Protein AF-A0A1D1Y6M8-F1 (afdb_monomer_lite)

Secondary structure (DSSP, 8-state):
-----------------------------------EEEEEEEEESSSTT-EEEEEEEEE-SS-EEEEEE-SS-EEEEEE-HHHHHHHHHHTTS-HHHHHHHHHHHHHSPPTT--EEEEEEETTEEEEEEEEEETTEEEEEEEEEPBPSSHHHHHHHHHHHHHHHHHHHHHHHHHHHHHHHHHHHHHHHHHHHHHHHHTTTTS--------------------

Organism: NCBI:txid1678845

Radius of gyration: 39.14 Å; chains: 1; bounding box: 110×100×91 Å

Sequence (222 aa):
SAPGGGDREREGGRGTAAAAAATSGRWEAMDPPVARYTCLKLPVGAGEGAAVIFVKGTWFASHFELSITDGLDAWTCNATEDEVRQRAEQWDQPVSEYIAMAERYLGFQQPGSIYKFEDAGNGQKRLSWTFEKLGTRLEWRWKCPPSPNNKQTTVGILDFLMDANTCLSFVAVLNSKKAKLRELRDRLSKSQSAGKALQDEDESGENTETFEETSGDEERKQ

InterPro domains:
  IPR009089 XRCC4, N-terminal domain superfamily [SSF50809] (60-133)
  IPR010585 DNA repair protein XRCC4 [PTHR28559] (35-169)
  IPR014751 DNA repair protein XRCC4-like, C-terminal [G3DSA:1.20.5.370] (161-203)
  IPR038051 XRCC4-like, N-terminal domain superfamily [G3DSA:2.170.210.10] (47-140)
  IPR053961 XRCC4, N-terminal domain [PF06632] (53-146)

Foldseek 3Di:
DDDDDYDDDDDDDDDDDDDDDDPPPPPPPPVPQPWDKAWDFDFADDDDDGQTKIWIKTAGQQWIKIWMDSLPFIWIDTCDNVNLCVVCVVVVHDSNVSRVVVCVCRRDPDPPKHWHWDDPPPQKTKTKIWDDDPNDIDMDIDITHTDPDGVVSSVVSVVVVVVVVVVVVVVVVVVVVVVVVVVVVVVVVVVVVVVVVVVVPPPPDDDDDDDDDDDDDDDDDD

pLDDT: mean 78.91, std 23.64, range [32.22, 98.06]

Structure (mmCIF, N/CA/C/O backbone):
data_AF-A0A1D1Y6M8-F1
#
_entry.id   AF-A0A1D1Y6M8-F1
#
loop_
_atom_site.group_PDB
_atom_site.id
_atom_site.type_symbol
_atom_site.label_atom_id
_atom_site.label_alt_id
_atom_site.label_comp_id
_atom_site.label_asym_id
_atom_site.label_entity_id
_atom_site.label_seq_id
_atom_site.pdbx_PDB_ins_code
_atom_site.Cartn_x
_atom_site.Cartn_y
_atom_site.Cartn_z
_atom_site.occupancy
_atom_site.B_iso_or_equiv
_atom_site.auth_seq_id
_atom_site.auth_comp_id
_atom_site.auth_asym_id
_atom_site.auth_atom_id
_atom_site.pdbx_PDB_model_num
ATOM 1 N N . SER A 1 1 ? -41.355 79.991 -3.171 1.00 44.78 1 SER A N 1
ATOM 2 C CA . SER A 1 1 ? -42.707 79.412 -3.207 1.00 44.78 1 SER A CA 1
ATOM 3 C C . SER A 1 1 ? -42.716 78.060 -2.510 1.00 44.78 1 SER A C 1
ATOM 5 O O . SER A 1 1 ? -42.295 77.078 -3.098 1.00 44.78 1 SER A O 1
ATOM 7 N N . ALA A 1 2 ? -43.114 78.025 -1.239 1.00 43.47 2 ALA A N 1
ATOM 8 C CA . ALA A 1 2 ? -44.042 76.996 -0.739 1.00 43.47 2 ALA A CA 1
ATOM 9 C C . ALA A 1 2 ? -45.476 77.513 -1.057 1.00 43.47 2 ALA A C 1
ATOM 11 O O . ALA A 1 2 ? -45.545 78.700 -1.410 1.00 43.47 2 ALA A O 1
ATOM 12 N N . PRO A 1 3 ? -46.598 76.756 -0.987 1.00 47.31 3 PRO A N 1
ATOM 13 C CA . PRO A 1 3 ? -46.986 75.703 -0.017 1.00 47.31 3 PRO A CA 1
ATOM 14 C C . PRO A 1 3 ? -47.653 74.479 -0.721 1.00 47.31 3 PRO A C 1
ATOM 16 O O . PRO A 1 3 ? -47.570 74.388 -1.937 1.00 47.31 3 PRO A O 1
ATOM 19 N N . GLY A 1 4 ? -48.287 73.467 -0.115 1.00 36.53 4 GLY A N 1
ATOM 20 C CA . GLY A 1 4 ? -48.792 73.172 1.238 1.00 36.53 4 GLY A CA 1
ATOM 21 C C . GLY A 1 4 ? -48.982 71.641 1.381 1.00 36.53 4 GLY A C 1
ATOM 22 O O . GLY A 1 4 ? -48.904 70.927 0.387 1.00 36.53 4 GLY A O 1
ATOM 23 N N . GLY A 1 5 ? -49.003 71.048 2.581 1.00 35.44 5 GLY A N 1
ATOM 24 C CA . GLY A 1 5 ? -50.124 71.038 3.544 1.00 35.44 5 GLY A CA 1
ATOM 25 C C . GLY A 1 5 ? -51.114 69.923 3.161 1.00 35.44 5 GLY A C 1
ATOM 26 O O . GLY A 1 5 ? -51.853 70.112 2.208 1.00 35.44 5 GLY A O 1
ATOM 27 N N . GLY A 1 6 ? -51.004 68.699 3.697 1.00 34.84 6 GLY A N 1
ATOM 28 C CA . GLY A 1 6 ? -51.666 68.201 4.929 1.00 34.84 6 GLY A CA 1
ATOM 29 C C . GLY A 1 6 ? -52.859 67.308 4.508 1.00 34.84 6 GLY A C 1
ATOM 30 O O . GLY A 1 6 ? -53.389 67.530 3.432 1.00 34.84 6 GLY A O 1
ATOM 31 N N . ASP A 1 7 ? -53.368 66.284 5.191 1.00 35.56 7 ASP A N 1
ATOM 32 C CA . ASP A 1 7 ? -53.162 65.623 6.485 1.00 35.56 7 ASP A CA 1
ATOM 33 C C . ASP A 1 7 ? -54.048 64.333 6.456 1.00 35.56 7 ASP A C 1
ATOM 35 O O . ASP A 1 7 ? -55.079 64.386 5.793 1.00 35.56 7 ASP A O 1
ATOM 39 N N . ARG A 1 8 ? -53.682 63.255 7.193 1.00 34.97 8 ARG A N 1
ATOM 40 C CA . ARG A 1 8 ? -54.536 62.147 7.758 1.00 34.97 8 ARG A CA 1
ATOM 41 C C . ARG A 1 8 ? -55.474 61.319 6.822 1.00 34.97 8 ARG A C 1
ATOM 43 O O . ARG A 1 8 ? -55.953 61.818 5.827 1.00 34.97 8 ARG A O 1
ATOM 50 N N . GLU A 1 9 ? -55.800 60.022 6.963 1.00 36.59 9 GLU A N 1
ATOM 51 C CA . GLU A 1 9 ? -56.032 59.012 8.029 1.00 36.59 9 GLU A CA 1
ATOM 52 C C . GLU A 1 9 ? -55.945 57.598 7.364 1.00 36.59 9 GLU A C 1
ATOM 54 O O . GLU A 1 9 ? -56.264 57.461 6.191 1.00 36.59 9 GLU A O 1
ATOM 59 N N . ARG A 1 10 ? -55.316 56.557 7.936 1.00 35.28 10 ARG A N 1
ATOM 60 C CA . ARG A 1 10 ? -55.794 55.549 8.920 1.00 35.28 10 ARG A CA 1
ATOM 61 C C . ARG A 1 10 ? -56.797 54.488 8.400 1.00 35.28 10 ARG A C 1
ATOM 63 O O . ARG A 1 10 ? -57.993 54.688 8.479 1.00 35.28 10 ARG A O 1
ATOM 70 N N . GLU A 1 11 ? -56.287 53.296 8.079 1.00 36.44 11 GLU A N 1
ATOM 71 C CA . GLU A 1 11 ? -56.898 51.956 8.277 1.00 36.44 11 GLU A CA 1
ATOM 72 C C . GLU A 1 11 ? -55.767 50.933 8.023 1.00 36.44 11 GLU A C 1
ATOM 74 O O . GLU A 1 11 ? -54.931 51.164 7.159 1.00 36.44 11 GLU A O 1
ATOM 79 N N . GLY A 1 12 ? -55.536 49.834 8.738 1.00 32.22 12 GLY A N 1
ATOM 80 C CA . GLY A 1 12 ? -56.382 48.997 9.577 1.00 32.22 12 GLY A CA 1
ATOM 81 C C . GLY A 1 12 ? -56.054 47.545 9.196 1.00 32.22 12 GLY A C 1
ATOM 82 O O . GLY A 1 12 ? -56.276 47.161 8.057 1.00 32.22 12 GLY A O 1
ATOM 83 N N . GLY A 1 13 ? -55.477 46.746 10.104 1.00 35.03 13 GLY A N 1
ATOM 84 C CA . GLY A 1 13 ? -55.282 45.307 9.857 1.00 35.03 13 GLY A CA 1
ATOM 85 C C . GLY A 1 13 ? -54.084 44.664 10.554 1.00 35.03 13 GLY A C 1
ATOM 86 O O . GLY A 1 13 ? -53.068 44.381 9.928 1.00 35.03 13 GLY A O 1
ATOM 87 N N . ARG A 1 14 ? -54.218 44.380 11.856 1.00 35.09 14 ARG A N 1
ATOM 88 C CA . ARG A 1 14 ? -53.424 43.345 12.538 1.00 35.09 14 ARG A CA 1
ATOM 89 C C . ARG A 1 14 ? -53.940 41.973 12.094 1.00 35.09 14 ARG A C 1
ATOM 91 O O . ARG A 1 14 ? -55.119 41.691 12.274 1.00 35.09 14 ARG A O 1
ATOM 98 N N . GLY A 1 15 ? -53.048 41.119 11.606 1.00 35.03 15 GLY A N 1
ATOM 99 C CA . GLY A 1 15 ? -53.295 39.702 11.353 1.00 35.03 15 GLY A CA 1
ATOM 100 C C . GLY A 1 15 ? -51.992 38.927 11.520 1.00 35.03 15 GLY A C 1
ATOM 101 O O . GLY A 1 15 ? -51.016 39.169 10.823 1.00 35.03 15 GLY A O 1
ATOM 102 N N . THR A 1 16 ? -51.967 38.063 12.521 1.00 36.69 16 THR A N 1
ATOM 103 C CA . THR A 1 16 ? -50.859 37.231 13.000 1.00 36.69 16 THR A CA 1
ATOM 104 C C . THR A 1 16 ? -50.563 36.039 12.085 1.00 36.69 16 THR A C 1
ATOM 106 O O . THR A 1 16 ? -51.504 35.348 11.715 1.00 36.69 16 THR A O 1
ATOM 109 N N . ALA A 1 17 ? -49.286 35.725 11.840 1.00 34.53 17 ALA A N 1
ATOM 110 C CA . ALA A 1 17 ? -48.740 34.359 11.691 1.00 34.53 17 ALA A CA 1
ATOM 111 C C . ALA A 1 17 ? -47.213 34.482 11.514 1.00 34.53 17 ALA A C 1
ATOM 113 O O . ALA A 1 17 ? -46.736 35.049 10.540 1.00 34.53 17 ALA A O 1
ATOM 114 N N . ALA A 1 18 ? -46.431 34.258 12.568 1.00 34.56 18 ALA A N 1
ATOM 115 C CA . ALA A 1 18 ? -45.833 32.963 12.897 1.00 34.56 18 ALA A CA 1
ATOM 116 C C . ALA A 1 18 ? -44.740 32.543 11.897 1.00 34.56 18 ALA A C 1
ATOM 118 O O . ALA A 1 18 ? -44.993 32.208 10.745 1.00 34.56 18 ALA A O 1
ATOM 119 N N . ALA A 1 19 ? -43.509 32.587 12.404 1.00 36.53 19 ALA A N 1
ATOM 120 C CA . ALA A 1 19 ? -42.292 32.132 11.765 1.00 36.53 19 ALA A CA 1
ATOM 121 C C . ALA A 1 19 ? -42.407 30.684 11.267 1.00 36.53 19 ALA A C 1
ATOM 123 O O . ALA A 1 19 ? -42.806 29.793 12.012 1.00 36.53 19 ALA A O 1
ATOM 124 N N . ALA A 1 20 ? -41.944 30.446 10.044 1.00 34.22 20 ALA A N 1
ATOM 125 C CA . ALA A 1 20 ? -41.508 29.131 9.606 1.00 34.22 20 ALA A CA 1
ATOM 126 C C . ALA A 1 20 ? -40.249 29.314 8.757 1.00 34.22 20 ALA A C 1
ATOM 128 O O . ALA A 1 20 ? -40.295 29.573 7.557 1.00 34.22 20 ALA A O 1
ATOM 129 N N . ALA A 1 21 ? -39.108 29.231 9.440 1.00 36.09 21 ALA A N 1
ATOM 130 C CA . ALA A 1 21 ? -37.816 29.016 8.824 1.00 36.09 21 ALA A CA 1
ATOM 131 C C . ALA A 1 21 ? -37.859 27.683 8.065 1.00 36.09 21 ALA A C 1
ATOM 133 O O . ALA A 1 21 ? -37.956 26.623 8.678 1.00 36.09 21 ALA A O 1
ATOM 134 N N . ALA A 1 22 ? -37.790 27.738 6.738 1.00 37.31 22 ALA A N 1
ATOM 135 C CA . ALA A 1 22 ? -37.500 26.575 5.916 1.00 37.31 22 ALA A CA 1
ATOM 136 C C . ALA A 1 22 ? -36.010 26.604 5.569 1.00 37.31 22 ALA A C 1
ATOM 138 O O . ALA A 1 22 ? -35.569 27.182 4.576 1.00 37.31 22 ALA A O 1
ATOM 139 N N . THR A 1 23 ? -35.230 25.992 6.453 1.00 41.97 23 THR A N 1
ATOM 140 C CA . THR A 1 23 ? -33.867 25.523 6.227 1.00 41.97 23 THR A CA 1
ATOM 141 C C . THR A 1 23 ? -33.859 24.530 5.063 1.00 41.97 23 THR A C 1
ATOM 143 O O . THR A 1 23 ? -33.966 23.323 5.251 1.00 41.97 23 THR A O 1
ATOM 146 N N . SER A 1 24 ? -33.705 25.025 3.835 1.00 41.31 24 SER A N 1
ATOM 147 C CA . SER A 1 24 ? -33.283 24.182 2.715 1.00 41.31 24 SER A CA 1
ATOM 148 C C . SER A 1 24 ? -31.771 24.004 2.800 1.00 41.31 24 SER A C 1
ATOM 150 O O . SER A 1 24 ? -31.002 24.687 2.122 1.00 41.31 24 SER A O 1
ATOM 152 N N . GLY A 1 25 ? -31.351 23.090 3.673 1.00 38.94 25 GLY A N 1
ATOM 153 C CA . GLY A 1 25 ? -30.001 22.555 3.684 1.00 38.94 25 GLY A CA 1
ATOM 154 C C . GLY A 1 25 ? -29.723 21.828 2.374 1.00 38.94 25 GLY A C 1
ATOM 155 O O . GLY A 1 25 ? -30.000 20.643 2.234 1.00 38.94 25 GLY A O 1
ATOM 156 N N . ARG A 1 26 ? -29.147 22.543 1.407 1.00 39.72 26 ARG A N 1
ATOM 157 C CA . ARG A 1 26 ? -28.350 21.925 0.351 1.00 39.72 26 ARG A CA 1
ATOM 158 C C . ARG A 1 26 ? -26.981 21.636 0.957 1.00 39.72 26 ARG A C 1
ATOM 160 O O . ARG A 1 26 ? -26.019 22.353 0.717 1.00 39.72 26 ARG A O 1
ATOM 167 N N . TRP A 1 27 ? -26.901 20.590 1.772 1.00 39.44 27 TRP A N 1
ATOM 168 C CA . TRP A 1 27 ? -25.670 19.816 1.810 1.00 39.44 27 TRP A CA 1
ATOM 169 C C . TRP A 1 27 ? -25.641 19.040 0.494 1.00 39.44 27 TRP A C 1
ATOM 171 O O . TRP A 1 27 ? -26.010 17.874 0.406 1.00 39.44 27 TRP A O 1
ATOM 181 N N . GLU A 1 28 ? -25.207 19.699 -0.578 1.00 39.84 28 GLU A N 1
ATOM 182 C CA . GLU A 1 28 ? -24.398 18.947 -1.525 1.00 39.84 28 GLU A CA 1
ATOM 183 C C . GLU A 1 28 ? -23.164 18.560 -0.723 1.00 39.84 28 GLU A C 1
ATOM 185 O O . GLU A 1 28 ? -22.215 19.328 -0.578 1.00 39.84 28 GLU A O 1
ATOM 190 N N . ALA A 1 29 ? -23.250 17.392 -0.090 1.00 44.09 29 ALA A N 1
ATOM 191 C CA . ALA A 1 29 ? -22.085 16.643 0.289 1.00 44.09 29 ALA A CA 1
ATOM 192 C C . ALA A 1 29 ? -21.311 16.436 -1.016 1.00 44.09 29 ALA A C 1
ATOM 194 O O . ALA A 1 29 ? -21.510 15.467 -1.742 1.00 44.09 29 ALA A O 1
ATOM 195 N N . MET A 1 30 ? -20.410 17.365 -1.325 1.00 42.03 30 MET A N 1
ATOM 196 C CA . MET A 1 30 ? -19.102 16.929 -1.763 1.00 42.03 30 MET A CA 1
ATOM 197 C C . MET A 1 30 ? -18.542 16.159 -0.577 1.00 42.03 30 MET A C 1
ATOM 199 O O . MET A 1 30 ? -17.810 16.712 0.239 1.00 42.03 30 MET A O 1
ATOM 203 N N . ASP A 1 31 ? -18.966 14.900 -0.441 1.00 49.88 31 ASP A N 1
ATOM 204 C CA . ASP A 1 31 ? -18.137 13.927 0.233 1.00 49.88 31 ASP A CA 1
ATOM 205 C C . ASP A 1 31 ? -16.800 14.027 -0.507 1.00 49.88 31 ASP A C 1
ATOM 207 O O . ASP A 1 31 ? -16.753 13.731 -1.710 1.00 49.88 31 ASP A O 1
ATOM 211 N N . PRO A 1 32 ? -15.725 14.535 0.130 1.00 51.22 32 PRO A N 1
ATOM 212 C CA . PRO A 1 32 ? -14.413 14.386 -0.469 1.00 51.22 32 PRO A CA 1
ATOM 213 C C . PRO A 1 32 ? -14.257 12.889 -0.756 1.00 51.22 32 PRO A C 1
ATOM 215 O O . PRO A 1 32 ? -14.753 12.090 0.048 1.00 51.22 32 PRO A O 1
ATOM 218 N N . PRO A 1 33 ? -13.648 12.484 -1.887 1.00 56.38 33 PRO A N 1
ATOM 219 C CA . PRO A 1 33 ? -13.490 11.070 -2.202 1.00 56.38 33 PRO A CA 1
ATOM 220 C C . PRO A 1 33 ? -12.960 10.379 -0.952 1.00 56.38 33 PRO A C 1
ATOM 222 O O . PRO A 1 33 ? -11.884 10.742 -0.476 1.00 56.38 33 PRO A O 1
ATOM 225 N N . VAL A 1 34 ? -13.782 9.504 -0.356 1.00 78.75 34 VAL A N 1
ATOM 226 C CA . VAL A 1 34 ? -13.528 8.977 0.987 1.00 78.75 34 VAL A CA 1
ATOM 227 C C . VAL A 1 34 ? -12.299 8.098 0.872 1.00 78.75 34 VAL A C 1
ATOM 229 O O . VAL A 1 34 ? -12.379 6.932 0.481 1.00 78.75 34 VAL A O 1
ATOM 232 N N . ALA A 1 35 ? -11.146 8.702 1.130 1.00 89.94 35 ALA A N 1
ATOM 233 C CA . ALA A 1 35 ? -9.885 8.010 1.126 1.00 89.94 35 ALA A CA 1
ATOM 234 C C . ALA A 1 35 ? -9.966 6.933 2.204 1.00 89.94 35 ALA A C 1
ATOM 236 O O . ALA A 1 35 ? -10.355 7.194 3.347 1.00 89.94 35 ALA A O 1
ATOM 237 N N . ARG A 1 36 ? -9.648 5.701 1.820 1.00 94.19 36 ARG A N 1
ATOM 238 C CA . ARG A 1 36 ? -9.533 4.592 2.765 1.00 94.19 36 ARG A CA 1
ATOM 239 C C . ARG A 1 36 ? -8.087 4.511 3.213 1.00 94.19 36 ARG A C 1
ATOM 241 O O . ARG A 1 36 ? -7.179 4.835 2.452 1.00 94.19 36 ARG A O 1
ATOM 248 N N . TYR A 1 37 ? -7.867 4.068 4.441 1.00 95.31 37 TYR A N 1
ATOM 249 C CA . TYR A 1 37 ? -6.533 4.028 5.023 1.00 95.31 37 TYR A CA 1
ATOM 250 C C . TYR A 1 37 ? -6.215 2.634 5.532 1.00 95.31 37 TYR A C 1
ATOM 252 O O . TYR A 1 37 ? -7.045 1.986 6.169 1.00 95.31 37 TYR A O 1
ATOM 260 N N . THR A 1 38 ? -4.984 2.201 5.298 1.00 96.12 38 THR A N 1
ATOM 261 C CA . THR A 1 38 ? -4.418 1.004 5.914 1.00 96.12 38 THR A CA 1
ATOM 262 C C . THR A 1 38 ? -3.066 1.336 6.524 1.00 96.12 38 THR A C 1
ATOM 264 O O . THR A 1 38 ? -2.382 2.253 6.073 1.00 96.12 38 THR A O 1
ATOM 267 N N . CYS A 1 39 ? -2.656 0.590 7.547 1.00 96.69 39 CYS A N 1
ATOM 268 C CA . CYS A 1 39 ? -1.269 0.598 7.990 1.00 96.69 39 CYS A CA 1
ATOM 269 C C . CYS A 1 39 ? -0.868 -0.797 8.458 1.00 96.69 39 CYS A C 1
ATOM 271 O O . CYS A 1 39 ? -1.406 -1.311 9.437 1.00 96.69 39 CYS A O 1
ATOM 273 N N . LEU A 1 40 ? 0.083 -1.400 7.750 1.00 95.94 40 LEU A N 1
ATOM 274 C CA . LEU A 1 40 ? 0.542 -2.760 7.989 1.00 95.94 40 LEU A CA 1
ATOM 275 C C . LEU A 1 40 ? 1.977 -2.748 8.512 1.00 95.94 40 LEU A C 1
ATOM 277 O O . LEU A 1 40 ? 2.879 -2.209 7.872 1.00 95.94 40 LEU A O 1
ATOM 281 N N . LYS A 1 41 ? 2.194 -3.401 9.656 1.00 95.56 41 LYS A N 1
ATOM 282 C CA . LYS A 1 41 ? 3.525 -3.844 10.077 1.00 95.56 41 LYS A CA 1
ATOM 283 C C . LYS A 1 41 ? 3.883 -5.069 9.240 1.00 95.56 41 LYS A C 1
ATOM 285 O O . LYS A 1 41 ? 3.330 -6.144 9.459 1.00 95.56 41 LYS A O 1
ATOM 290 N N . LEU A 1 42 ? 4.768 -4.892 8.272 1.00 95.06 42 LEU A N 1
ATOM 291 C CA . LEU A 1 42 ? 5.086 -5.879 7.256 1.00 95.06 42 LEU A CA 1
ATOM 292 C C . LEU A 1 42 ? 6.491 -6.459 7.477 1.00 95.06 42 LEU A C 1
ATOM 294 O O . LEU A 1 42 ? 7.482 -5.752 7.285 1.00 95.06 42 LEU A O 1
ATOM 298 N N . PRO A 1 43 ? 6.603 -7.745 7.843 1.00 93.06 43 PRO A N 1
ATOM 299 C CA . PRO A 1 43 ? 7.859 -8.474 7.751 1.00 93.06 43 PRO A CA 1
ATOM 300 C C . PRO A 1 43 ? 8.241 -8.660 6.279 1.00 93.06 43 PRO A C 1
ATOM 302 O O . PRO A 1 43 ? 7.430 -9.126 5.475 1.00 93.06 43 PRO A O 1
ATOM 305 N N . VAL A 1 44 ? 9.471 -8.303 5.928 1.00 90.62 44 VAL A N 1
ATOM 306 C CA . VAL A 1 44 ? 10.028 -8.428 4.580 1.00 90.62 44 VAL A CA 1
ATOM 307 C C . VAL A 1 44 ? 11.281 -9.301 4.621 1.00 90.62 44 VAL A C 1
ATOM 309 O O . VAL A 1 44 ? 12.175 -9.108 5.444 1.00 90.62 44 VAL A O 1
ATOM 312 N N . GLY A 1 45 ? 11.336 -10.292 3.728 1.00 79.75 45 GLY A N 1
ATOM 313 C CA . GLY A 1 45 ? 12.338 -11.364 3.771 1.00 79.75 45 GLY A CA 1
ATOM 314 C C . GLY A 1 45 ? 11.867 -12.607 4.538 1.00 79.75 45 GLY A C 1
ATOM 315 O O . GLY A 1 45 ? 10.740 -12.665 5.026 1.00 79.75 45 GLY A O 1
ATOM 316 N N . ALA A 1 46 ? 12.719 -13.631 4.601 1.00 65.94 46 ALA A N 1
ATOM 317 C CA . ALA A 1 46 ? 12.421 -14.906 5.254 1.00 65.94 46 ALA A CA 1
ATOM 318 C C . ALA A 1 46 ? 13.499 -15.253 6.294 1.00 65.94 46 ALA A C 1
ATOM 320 O O . ALA A 1 46 ? 14.685 -15.117 6.003 1.00 65.94 46 ALA A O 1
ATOM 321 N N . GLY A 1 47 ? 13.079 -15.736 7.471 1.00 63.47 47 GLY A N 1
ATOM 322 C CA . GLY A 1 47 ? 13.959 -16.280 8.517 1.00 63.47 47 GLY A CA 1
ATOM 323 C C . GLY A 1 47 ? 14.079 -15.436 9.795 1.00 63.47 47 GLY A C 1
ATOM 324 O O . GLY A 1 47 ? 13.465 -14.375 9.928 1.00 63.47 47 GLY A O 1
ATOM 325 N N . GLU A 1 48 ? 14.879 -15.934 10.745 1.00 53.53 48 GLU A N 1
ATOM 326 C CA . GLU A 1 48 ? 15.315 -15.199 11.941 1.00 53.53 48 GLU A CA 1
ATOM 327 C C . GLU A 1 48 ? 16.199 -14.022 11.504 1.00 53.53 48 GLU A C 1
ATOM 329 O O . GLU A 1 48 ? 17.361 -14.196 11.153 1.00 53.53 48 GLU A O 1
ATOM 334 N N . GLY A 1 49 ? 15.616 -12.823 11.441 1.00 64.38 49 GLY A N 1
ATOM 335 C CA . GLY A 1 49 ? 16.270 -11.619 10.912 1.00 64.38 49 GLY A CA 1
ATOM 336 C C . GLY A 1 49 ? 15.491 -10.905 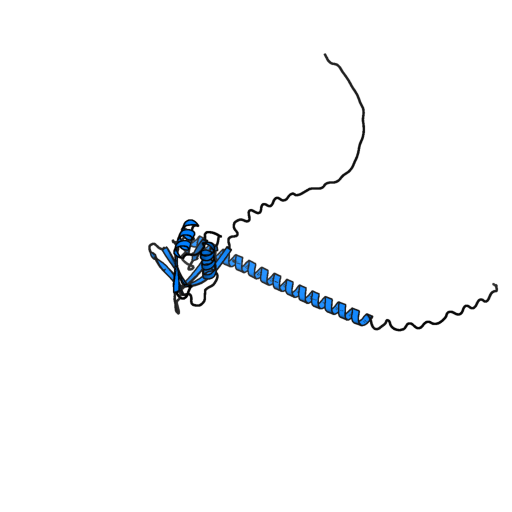9.806 1.00 64.38 49 GLY A C 1
ATOM 337 O O . GLY A 1 49 ? 16.003 -9.939 9.244 1.00 64.38 49 GLY A O 1
ATOM 338 N N . ALA A 1 50 ? 14.265 -11.348 9.490 1.00 76.94 50 ALA A N 1
ATOM 339 C CA . ALA A 1 50 ? 13.376 -10.616 8.593 1.00 76.94 50 ALA A CA 1
ATOM 340 C C . ALA A 1 50 ? 13.217 -9.163 9.070 1.00 76.94 50 ALA A C 1
ATOM 342 O O . ALA A 1 50 ? 12.758 -8.904 10.187 1.00 76.94 50 ALA A O 1
ATOM 343 N N . ALA A 1 51 ? 13.611 -8.220 8.214 1.00 88.38 51 ALA A N 1
ATOM 344 C CA . ALA A 1 51 ? 13.418 -6.808 8.483 1.00 88.38 51 ALA A CA 1
ATOM 345 C C . ALA A 1 51 ? 11.916 -6.517 8.555 1.00 88.38 51 ALA A C 1
ATOM 347 O O . ALA A 1 51 ? 11.102 -7.178 7.909 1.00 88.38 51 ALA A O 1
ATOM 348 N N . VAL A 1 52 ? 11.536 -5.527 9.351 1.00 94.06 52 VAL A N 1
ATOM 349 C CA . VAL A 1 52 ? 10.141 -5.116 9.473 1.00 94.06 52 VAL A CA 1
ATOM 350 C C . VAL A 1 52 ? 10.027 -3.675 9.027 1.00 94.06 52 VAL A C 1
ATOM 352 O O . VAL A 1 52 ? 10.766 -2.818 9.500 1.00 94.06 52 VAL A O 1
ATOM 355 N N . ILE A 1 53 ? 9.068 -3.422 8.147 1.00 96.19 53 ILE A N 1
ATOM 356 C CA . ILE A 1 53 ? 8.701 -2.079 7.711 1.00 96.19 53 ILE A CA 1
ATOM 357 C C . ILE A 1 53 ? 7.251 -1.794 8.092 1.00 96.19 53 ILE A C 1
ATOM 359 O O . ILE A 1 53 ? 6.445 -2.708 8.263 1.00 96.19 53 ILE A O 1
ATOM 363 N N . PHE A 1 54 ? 6.899 -0.523 8.205 1.00 97.44 54 PHE A N 1
ATOM 364 C CA . PHE A 1 54 ? 5.520 -0.071 8.317 1.00 97.44 54 PHE A CA 1
ATOM 365 C C . PHE A 1 54 ? 5.097 0.530 6.987 1.00 97.44 54 PHE A C 1
ATOM 367 O O . PHE A 1 54 ? 5.781 1.407 6.464 1.00 97.44 54 PHE A O 1
ATOM 374 N N . VAL A 1 55 ? 3.982 0.050 6.442 1.00 97.88 55 VAL A N 1
ATOM 375 C CA . VAL A 1 55 ? 3.417 0.510 5.171 1.00 97.88 55 VAL A CA 1
ATOM 376 C C . VAL A 1 55 ? 2.051 1.112 5.448 1.00 97.88 55 VAL A C 1
ATOM 378 O O . VAL A 1 55 ? 1.098 0.381 5.712 1.00 97.88 55 VAL A O 1
ATOM 381 N N . 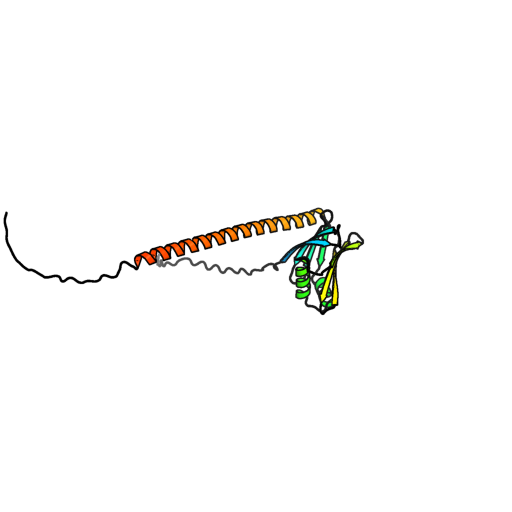LYS A 1 56 ? 1.954 2.439 5.383 1.00 97.81 56 LYS A N 1
ATOM 382 C CA . LYS A 1 56 ? 0.686 3.167 5.402 1.00 97.81 56 LYS A CA 1
ATOM 383 C C . LYS A 1 56 ? 0.210 3.366 3.966 1.00 97.81 56 LYS A C 1
ATOM 385 O O . LYS A 1 56 ? 0.927 3.971 3.172 1.00 97.81 56 LYS A O 1
ATOM 390 N N . GLY A 1 57 ? -0.985 2.882 3.650 1.00 97.62 57 GLY A N 1
ATOM 391 C CA . GLY A 1 57 ? -1.652 3.123 2.374 1.00 97.62 57 GLY A CA 1
ATOM 392 C C . GLY A 1 57 ? -2.793 4.124 2.519 1.00 97.62 57 GLY A C 1
ATOM 393 O O . GLY A 1 57 ? -3.584 4.026 3.457 1.00 97.62 57 GLY A O 1
ATOM 394 N N . THR A 1 58 ? -2.881 5.056 1.577 1.00 97.38 58 THR A N 1
ATOM 395 C CA . THR A 1 58 ? -4.038 5.922 1.341 1.00 97.38 58 THR A CA 1
ATOM 396 C C . THR A 1 58 ? -4.629 5.540 -0.011 1.00 97.38 58 THR A C 1
ATOM 398 O O . THR A 1 58 ? -3.964 5.643 -1.041 1.00 97.38 58 THR A O 1
ATOM 401 N N . TRP A 1 59 ? -5.870 5.073 -0.009 1.00 97.06 59 TRP A N 1
ATOM 402 C CA . TRP A 1 59 ? -6.510 4.441 -1.157 1.00 97.06 59 TRP A CA 1
ATOM 403 C C . TRP A 1 59 ? -7.651 5.306 -1.673 1.00 97.06 59 TRP A C 1
ATOM 405 O O . TRP A 1 59 ? -8.599 5.597 -0.939 1.00 97.06 59 TRP A O 1
ATOM 415 N N . PHE A 1 60 ? -7.582 5.669 -2.950 1.00 95.94 60 PHE A N 1
ATOM 416 C CA . PHE A 1 60 ? -8.632 6.390 -3.660 1.00 95.94 60 PHE A CA 1
ATOM 417 C C . PHE A 1 60 ? -9.303 5.471 -4.685 1.00 95.94 60 PHE A C 1
ATOM 419 O O . PHE A 1 60 ? -8.928 4.313 -4.855 1.00 95.94 60 PHE A O 1
ATOM 426 N N . ALA A 1 61 ? -10.329 5.968 -5.377 1.00 94.56 61 ALA A N 1
ATOM 427 C CA . ALA A 1 61 ? -11.028 5.178 -6.392 1.00 94.56 61 ALA A CA 1
ATOM 428 C C . ALA A 1 61 ? -10.169 4.889 -7.639 1.00 94.56 61 ALA A C 1
ATOM 430 O O . ALA A 1 61 ? -10.372 3.861 -8.280 1.00 94.56 61 ALA A O 1
ATOM 431 N N . SER A 1 62 ? -9.235 5.785 -7.979 1.00 94.12 62 SER A N 1
ATOM 432 C CA . SER A 1 62 ? -8.439 5.723 -9.215 1.00 94.12 62 SER A CA 1
ATOM 433 C C . SER A 1 62 ? -6.924 5.686 -9.002 1.00 94.12 62 SER A C 1
ATOM 435 O O . SER A 1 62 ? -6.184 5.405 -9.939 1.00 94.12 62 SER A O 1
ATOM 437 N N . HIS A 1 63 ? -6.451 5.945 -7.783 1.00 96.56 63 HIS A N 1
ATOM 438 C CA . HIS A 1 63 ? -5.033 6.082 -7.465 1.00 96.56 63 HIS A CA 1
ATOM 439 C C . HIS A 1 63 ? -4.761 5.708 -6.002 1.00 96.56 63 HIS A C 1
ATOM 441 O O . HIS A 1 63 ? -5.692 5.456 -5.230 1.00 96.56 63 HIS A O 1
ATOM 447 N N . PHE A 1 64 ? -3.491 5.654 -5.606 1.00 97.31 64 PHE A N 1
ATOM 448 C CA . PHE A 1 64 ? -3.121 5.416 -4.212 1.00 97.31 64 PHE A CA 1
ATOM 449 C C . PHE A 1 64 ? -1.793 6.078 -3.851 1.00 97.31 64 PHE A C 1
ATOM 451 O O . PHE A 1 64 ? -0.938 6.325 -4.702 1.00 97.31 64 PHE A O 1
ATOM 458 N N . GLU A 1 65 ? -1.606 6.313 -2.560 1.00 97.38 65 GLU A N 1
ATOM 459 C CA . GLU A 1 65 ? -0.362 6.819 -1.993 1.00 97.38 65 GLU A CA 1
ATOM 460 C C . GLU A 1 65 ? 0.132 5.858 -0.916 1.00 97.38 65 GLU A C 1
ATOM 462 O O . GLU A 1 65 ? -0.626 5.455 -0.034 1.00 97.38 65 GLU A O 1
ATOM 467 N N . LEU A 1 66 ? 1.411 5.493 -0.963 1.00 97.75 66 LEU A N 1
ATOM 468 C CA . LEU A 1 66 ? 2.059 4.698 0.074 1.00 97.75 66 LEU A CA 1
ATOM 469 C C . LEU A 1 66 ? 3.106 5.543 0.788 1.00 97.75 66 LEU A C 1
ATOM 471 O O . LEU A 1 66 ? 3.936 6.191 0.154 1.00 97.75 66 LEU A O 1
ATOM 475 N N . SER A 1 67 ? 3.107 5.475 2.113 1.00 98.06 67 SER A N 1
ATOM 476 C CA . SER A 1 67 ? 4.184 5.960 2.972 1.00 98.06 67 SER A CA 1
ATOM 477 C C . SER A 1 67 ? 4.783 4.771 3.709 1.00 98.06 67 SER A C 1
ATOM 479 O O . SER A 1 67 ? 4.067 4.024 4.377 1.00 98.06 67 SER A O 1
ATOM 481 N N . ILE A 1 68 ? 6.090 4.574 3.570 1.00 97.94 68 ILE A N 1
ATOM 482 C CA . ILE A 1 68 ? 6.802 3.401 4.079 1.00 97.94 68 ILE A CA 1
ATOM 483 C C . ILE A 1 68 ? 7.934 3.868 4.984 1.00 97.94 68 ILE A C 1
ATOM 485 O O . ILE A 1 68 ? 8.637 4.809 4.631 1.00 97.94 68 ILE A O 1
ATOM 489 N N . THR A 1 69 ? 8.153 3.203 6.115 1.00 97.56 69 THR A N 1
ATOM 490 C CA . THR A 1 69 ? 9.327 3.440 6.969 1.00 97.56 69 THR A CA 1
ATOM 491 C C . THR A 1 69 ? 9.832 2.144 7.588 1.00 97.56 69 THR A C 1
ATOM 493 O O . THR A 1 69 ? 9.042 1.257 7.908 1.00 97.56 69 THR A O 1
ATOM 496 N N . ASP A 1 70 ? 11.143 2.037 7.773 1.00 95.31 70 ASP A N 1
ATOM 497 C CA . ASP A 1 70 ? 11.781 0.992 8.586 1.00 95.31 70 ASP A CA 1
ATOM 498 C C . ASP A 1 70 ? 12.136 1.489 10.005 1.00 95.31 70 ASP A C 1
ATOM 500 O O . ASP A 1 70 ? 12.718 0.759 10.803 1.00 95.31 70 ASP A O 1
ATOM 504 N N . GLY A 1 71 ? 11.755 2.731 10.330 1.00 93.19 71 GLY A N 1
ATOM 505 C CA . GLY A 1 71 ? 12.059 3.413 11.587 1.00 93.19 71 GLY A CA 1
ATOM 506 C C . GLY A 1 71 ? 13.287 4.325 11.527 1.00 93.19 71 GLY A C 1
ATOM 507 O O . GLY A 1 71 ? 13.399 5.212 12.372 1.00 93.19 71 GLY A O 1
ATOM 508 N N . LEU A 1 72 ? 14.167 4.159 10.536 1.00 92.69 72 LEU A N 1
ATOM 509 C CA . LEU A 1 72 ? 15.324 5.029 10.308 1.00 92.69 72 LEU A CA 1
ATOM 510 C C . LEU A 1 72 ? 15.120 5.894 9.060 1.00 92.69 72 LEU A C 1
ATOM 512 O O . LEU A 1 72 ? 15.235 7.119 9.120 1.00 92.69 72 LEU A O 1
ATOM 516 N N . ASP A 1 73 ? 14.770 5.247 7.955 1.00 95.38 73 ASP A N 1
ATOM 517 C CA . ASP A 1 73 ? 14.505 5.851 6.661 1.00 95.38 73 ASP A CA 1
ATOM 518 C C . ASP A 1 73 ? 13.023 5.743 6.292 1.00 95.38 73 ASP A C 1
ATOM 520 O O . ASP A 1 73 ? 12.223 5.018 6.904 1.00 95.38 73 ASP A O 1
ATOM 524 N N . ALA A 1 74 ? 12.629 6.520 5.284 1.00 97.56 74 ALA A N 1
ATOM 525 C CA . ALA A 1 74 ? 11.273 6.492 4.771 1.00 97.56 74 ALA A CA 1
ATOM 526 C C . ALA A 1 74 ? 11.227 6.678 3.258 1.00 97.56 74 ALA A C 1
ATOM 528 O O . ALA A 1 74 ? 12.062 7.361 2.664 1.00 97.56 74 ALA A O 1
ATOM 529 N N . TRP A 1 75 ? 10.195 6.103 2.651 1.00 98.00 75 TRP A N 1
ATOM 530 C CA . TRP A 1 75 ? 9.930 6.127 1.219 1.00 98.00 75 TRP A CA 1
ATOM 531 C C . TRP A 1 75 ? 8.477 6.491 0.973 1.00 98.00 75 TRP A C 1
ATOM 533 O O . TRP A 1 75 ? 7.599 6.194 1.785 1.00 98.00 75 TRP A O 1
ATOM 543 N N . THR A 1 76 ? 8.225 7.116 -0.168 1.00 96.88 76 THR A N 1
ATOM 544 C CA . THR A 1 76 ? 6.866 7.457 -0.597 1.00 96.88 76 THR A CA 1
ATOM 545 C C . THR A 1 76 ? 6.623 6.928 -1.998 1.00 96.88 76 THR A C 1
ATOM 547 O O . THR A 1 76 ? 7.552 6.806 -2.792 1.00 96.88 76 THR A O 1
ATOM 550 N N . CYS A 1 77 ? 5.388 6.547 -2.292 1.00 95.38 77 CYS A N 1
ATOM 551 C CA . CYS A 1 77 ? 4.976 6.092 -3.611 1.00 95.38 77 CYS A CA 1
ATOM 552 C C . CYS A 1 77 ? 3.628 6.723 -3.927 1.00 95.38 77 CYS A C 1
ATOM 554 O O . CYS A 1 77 ? 2.623 6.330 -3.342 1.00 95.38 77 CYS A O 1
ATOM 556 N N . ASN A 1 78 ? 3.620 7.697 -4.830 1.00 95.06 78 ASN A N 1
ATOM 557 C CA . ASN A 1 78 ? 2.402 8.365 -5.270 1.00 95.06 78 ASN A CA 1
ATOM 558 C C . ASN A 1 78 ? 2.040 7.784 -6.632 1.00 95.06 78 ASN A C 1
ATOM 560 O O . ASN A 1 78 ? 2.546 8.243 -7.651 1.00 95.06 78 ASN A O 1
ATOM 564 N N . ALA A 1 79 ? 1.237 6.724 -6.627 1.00 96.06 79 ALA A N 1
ATOM 565 C CA . ALA A 1 79 ? 0.809 6.048 -7.837 1.00 96.06 79 ALA A CA 1
ATOM 566 C C . ALA A 1 79 ? -0.334 6.846 -8.456 1.00 96.06 79 ALA A C 1
ATOM 568 O O . ALA A 1 79 ? -1.467 6.733 -7.996 1.00 96.06 79 ALA A O 1
ATOM 569 N N . THR A 1 80 ? -0.032 7.671 -9.457 1.00 96.56 80 THR A N 1
ATOM 570 C CA . THR A 1 80 ? -1.015 8.554 -10.101 1.00 96.56 80 THR A CA 1
ATOM 571 C C . THR A 1 80 ? -2.092 7.763 -10.843 1.00 96.56 80 THR A C 1
ATOM 573 O O . THR A 1 80 ? -1.904 6.595 -11.185 1.00 96.56 80 THR A O 1
ATOM 576 N N . GLU A 1 81 ? -3.227 8.401 -11.131 1.00 96.50 81 GLU A N 1
ATOM 577 C CA . GLU A 1 81 ? -4.332 7.749 -11.841 1.00 96.50 81 GLU A CA 1
ATOM 578 C C . GLU A 1 81 ? -3.900 7.148 -13.189 1.00 96.50 81 GLU A C 1
ATOM 580 O O . GLU A 1 81 ? -4.273 6.018 -13.507 1.00 96.50 81 GLU A O 1
ATOM 585 N N . ASP A 1 82 ? -3.074 7.857 -13.961 1.00 97.12 82 ASP A N 1
ATOM 586 C CA . ASP A 1 82 ? -2.605 7.365 -15.257 1.00 97.12 82 ASP A CA 1
ATOM 587 C C . ASP A 1 82 ? -1.653 6.169 -15.112 1.00 97.12 82 ASP A C 1
ATOM 589 O O . ASP A 1 82 ? -1.770 5.194 -15.857 1.00 97.12 82 ASP A O 1
ATOM 593 N N . GLU A 1 83 ? -0.748 6.191 -14.128 1.00 96.50 83 GLU A N 1
ATOM 594 C CA . GLU A 1 83 ? 0.148 5.061 -13.858 1.00 96.50 83 GLU A CA 1
ATOM 595 C C . GLU A 1 83 ? -0.629 3.830 -13.388 1.00 96.50 83 GLU A C 1
ATOM 597 O O . GLU A 1 83 ? -0.354 2.714 -13.835 1.00 96.50 83 GLU A O 1
ATOM 602 N N . VAL A 1 84 ? -1.617 4.018 -12.508 1.00 97.06 84 VAL A N 1
ATOM 603 C CA . VAL A 1 84 ? -2.475 2.929 -12.033 1.00 97.06 84 VAL A CA 1
ATOM 604 C C . VAL A 1 84 ? -3.321 2.375 -13.174 1.00 97.06 84 VAL A C 1
ATOM 606 O O . VAL A 1 84 ? -3.404 1.155 -13.303 1.00 97.06 84 VAL A O 1
ATOM 609 N N . ARG A 1 85 ? -3.883 3.225 -14.043 1.00 97.38 85 ARG A N 1
ATOM 610 C CA . ARG A 1 85 ? -4.636 2.792 -15.231 1.00 97.38 85 ARG A CA 1
ATOM 611 C C . ARG A 1 85 ? -3.778 1.933 -16.156 1.00 97.38 85 ARG A C 1
ATOM 613 O O . ARG A 1 85 ? -4.146 0.796 -16.437 1.00 97.38 85 ARG A O 1
ATOM 620 N N . GLN A 1 86 ? -2.592 2.414 -16.528 1.00 96.88 86 GLN A N 1
ATOM 621 C CA . GLN A 1 86 ? -1.653 1.663 -17.371 1.00 96.88 86 GLN A CA 1
ATOM 622 C C . GLN A 1 86 ? -1.217 0.340 -16.726 1.00 96.88 86 GLN A C 1
ATOM 624 O O . GLN A 1 86 ? -1.006 -0.663 -17.412 1.00 96.88 86 GLN A O 1
ATOM 629 N N . ARG A 1 87 ? -1.049 0.316 -15.399 1.00 94.88 87 ARG A N 1
ATOM 630 C CA . ARG A 1 87 ? -0.724 -0.912 -14.665 1.00 94.88 87 ARG A CA 1
ATOM 631 C C . ARG A 1 87 ? -1.900 -1.872 -14.593 1.00 94.88 87 ARG A C 1
ATOM 633 O O . ARG A 1 87 ? -1.672 -3.067 -14.712 1.00 94.88 87 ARG A O 1
ATOM 640 N N . ALA A 1 88 ? -3.123 -1.394 -14.412 1.00 95.44 88 ALA A N 1
ATOM 641 C CA . ALA A 1 88 ? -4.311 -2.238 -14.406 1.00 95.44 88 ALA A CA 1
ATOM 642 C C . ALA A 1 88 ? -4.527 -2.892 -15.784 1.00 95.44 88 ALA A C 1
ATOM 644 O O . ALA A 1 88 ? -4.737 -4.102 -15.853 1.00 95.44 88 ALA A O 1
ATOM 645 N N . GLU A 1 89 ? -4.332 -2.131 -16.867 1.00 95.56 89 GLU A N 1
ATOM 646 C CA . GLU A 1 89 ? -4.376 -2.619 -18.254 1.00 95.56 89 GLU A CA 1
ATOM 647 C C . GLU A 1 89 ? -3.344 -3.724 -18.525 1.00 95.56 89 GLU A C 1
ATOM 649 O O . GLU A 1 89 ? -3.681 -4.753 -19.102 1.00 95.56 89 GLU A O 1
ATOM 654 N N . GLN A 1 90 ? -2.102 -3.579 -18.039 1.00 93.00 90 GLN A N 1
ATOM 655 C CA . GLN A 1 90 ? -1.067 -4.625 -18.158 1.00 93.00 90 GLN A CA 1
ATOM 656 C C . GLN A 1 90 ? -1.473 -5.965 -17.526 1.00 93.00 90 GLN A C 1
ATOM 658 O O . GLN A 1 90 ? -0.910 -7.003 -17.868 1.00 93.00 90 GLN A O 1
ATOM 663 N N . TRP A 1 91 ? -2.399 -5.938 -16.570 1.00 89.81 91 TRP A N 1
ATOM 664 C CA . TRP A 1 91 ? -2.881 -7.111 -15.844 1.00 89.81 91 TRP A CA 1
ATOM 665 C C . TRP A 1 91 ? -4.279 -7.552 -16.294 1.00 89.81 91 TRP A C 1
ATOM 667 O O . TRP A 1 91 ? -4.860 -8.429 -15.646 1.00 89.81 91 TRP A O 1
ATOM 677 N N . ASP A 1 92 ? -4.795 -6.935 -17.363 1.00 92.38 92 ASP A N 1
ATOM 678 C CA . ASP A 1 92 ? -6.127 -7.158 -17.926 1.00 92.38 92 ASP A CA 1
ATOM 679 C C . ASP A 1 92 ? -7.215 -7.167 -16.839 1.00 92.38 92 ASP A C 1
ATOM 681 O O . ASP A 1 92 ? -7.975 -8.121 -16.668 1.00 92.38 92 ASP A O 1
ATOM 685 N N . GLN A 1 93 ? -7.210 -6.129 -15.995 1.00 93.06 93 GLN A N 1
ATOM 686 C CA . GLN A 1 93 ? -8.187 -5.970 -14.921 1.00 93.06 93 GLN A CA 1
ATOM 687 C C . GLN A 1 93 ? -8.649 -4.514 -14.783 1.00 93.06 93 GLN A C 1
ATOM 689 O O . GLN A 1 93 ? -7.893 -3.592 -15.101 1.00 93.06 93 GLN A O 1
ATOM 694 N N . PRO A 1 94 ? -9.862 -4.271 -14.259 1.00 96.50 94 PRO A N 1
ATOM 695 C CA . PRO A 1 94 ? -10.327 -2.925 -13.950 1.00 96.50 94 PRO A CA 1
ATOM 696 C C . PRO A 1 94 ? -9.442 -2.227 -12.908 1.00 96.50 94 PRO A C 1
ATOM 698 O O . PRO A 1 94 ? -8.932 -2.856 -11.978 1.00 96.50 94 PRO A O 1
ATOM 701 N N . VAL A 1 95 ? -9.340 -0.896 -12.995 1.00 96.69 95 VAL A N 1
ATOM 702 C CA . VAL A 1 95 ? -8.616 -0.063 -12.011 1.00 96.69 95 VAL A CA 1
ATOM 703 C C . VAL A 1 95 ? -9.116 -0.302 -10.584 1.00 96.69 95 VAL A C 1
ATOM 705 O O . VAL A 1 95 ? -8.318 -0.421 -9.655 1.00 96.69 95 VAL A O 1
ATOM 708 N N . SER A 1 96 ? -10.431 -0.439 -10.408 1.00 95.56 96 SER A N 1
ATOM 709 C CA . SER A 1 96 ? -11.041 -0.716 -9.106 1.00 95.56 96 SER A CA 1
ATOM 710 C C . SER A 1 96 ? -10.587 -2.054 -8.515 1.00 95.56 96 SER A C 1
ATOM 712 O O . SER A 1 96 ? -10.320 -2.125 -7.317 1.00 95.56 96 SER A O 1
ATOM 714 N N . GLU A 1 97 ? -10.455 -3.099 -9.336 1.00 95.62 97 GLU A N 1
ATOM 715 C CA . GLU A 1 97 ? -9.973 -4.415 -8.902 1.00 95.62 97 GLU A CA 1
ATOM 716 C C . GLU A 1 97 ? -8.480 -4.371 -8.565 1.00 95.62 97 GLU A C 1
ATOM 718 O O . GLU A 1 97 ? -8.068 -4.891 -7.526 1.00 95.62 97 GLU A O 1
ATOM 723 N N . TYR A 1 98 ? -7.685 -3.669 -9.379 1.00 96.06 98 TYR A N 1
ATOM 724 C CA . TYR A 1 98 ? -6.259 -3.467 -9.129 1.00 96.06 98 TYR A CA 1
ATOM 725 C C . TYR A 1 98 ? -6.005 -2.789 -7.776 1.00 96.06 98 TYR A C 1
ATOM 727 O O . TYR A 1 98 ? -5.185 -3.262 -6.982 1.00 96.06 98 TYR A O 1
ATOM 735 N N . ILE A 1 99 ? -6.732 -1.704 -7.491 1.00 96.50 99 ILE A N 1
ATOM 736 C CA . ILE A 1 99 ? -6.622 -0.968 -6.227 1.00 96.50 99 ILE A CA 1
ATOM 737 C C . ILE A 1 99 ? -7.144 -1.809 -5.065 1.00 96.50 99 ILE A C 1
ATOM 739 O O . ILE A 1 99 ? -6.462 -1.912 -4.051 1.00 96.50 99 ILE A O 1
ATOM 743 N N . ALA A 1 100 ? -8.303 -2.459 -5.204 1.00 95.69 100 ALA A N 1
ATOM 744 C CA . ALA A 1 100 ? -8.858 -3.305 -4.147 1.00 95.69 100 ALA A CA 1
ATOM 745 C C . ALA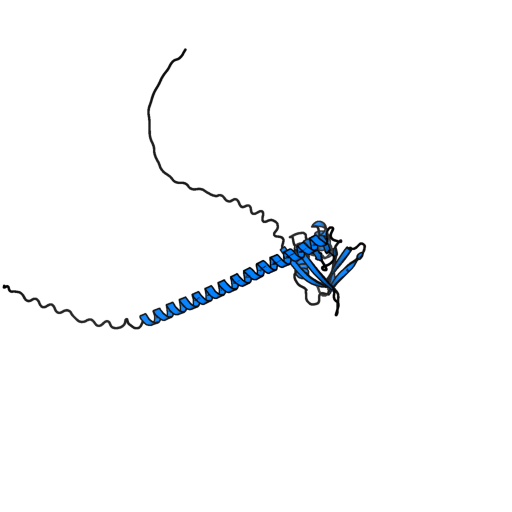 A 1 100 ? -7.930 -4.482 -3.798 1.00 95.69 100 ALA A C 1
ATOM 747 O O . ALA A 1 100 ? -7.827 -4.876 -2.635 1.00 95.69 100 ALA A O 1
ATOM 748 N N . MET A 1 101 ? -7.230 -5.036 -4.790 1.00 95.25 101 MET A N 1
ATOM 749 C CA . MET A 1 101 ? -6.203 -6.049 -4.574 1.00 95.25 101 MET A CA 1
ATOM 750 C C . MET A 1 101 ? -5.016 -5.470 -3.797 1.00 95.25 101 MET A C 1
ATOM 752 O O . MET A 1 101 ? -4.613 -6.055 -2.794 1.00 95.25 101 MET A O 1
ATOM 756 N N . ALA A 1 102 ? -4.479 -4.318 -4.200 1.00 96.00 102 ALA A N 1
ATOM 757 C CA . ALA A 1 102 ? -3.383 -3.674 -3.475 1.00 96.00 102 ALA A CA 1
ATOM 758 C C . ALA A 1 102 ? -3.777 -3.323 -2.025 1.00 96.00 102 ALA A C 1
ATOM 760 O O . ALA A 1 102 ? -3.037 -3.645 -1.094 1.00 96.00 102 ALA A O 1
ATOM 761 N N . GLU A 1 103 ? -4.976 -2.772 -1.825 1.00 96.56 103 GLU A N 1
ATOM 762 C CA . GLU A 1 103 ? -5.552 -2.457 -0.515 1.00 96.56 103 GLU A CA 1
ATOM 763 C C . GLU A 1 103 ? -5.682 -3.705 0.362 1.00 96.56 103 GLU A C 1
ATOM 765 O O . GLU A 1 103 ? -5.295 -3.687 1.527 1.00 96.56 103 GLU A O 1
ATOM 770 N N . ARG A 1 104 ? -6.150 -4.829 -0.191 1.00 95.81 104 ARG A N 1
ATOM 771 C CA . ARG A 1 104 ? -6.262 -6.095 0.548 1.00 95.81 104 ARG A CA 1
ATOM 772 C C . ARG A 1 104 ? -4.897 -6.613 1.006 1.00 95.81 104 ARG A C 1
ATOM 774 O O . ARG A 1 104 ? -4.752 -7.001 2.164 1.00 95.81 104 ARG A O 1
ATOM 781 N N . TYR A 1 105 ? -3.908 -6.614 0.112 1.00 96.12 105 TYR A N 1
ATOM 782 C CA . TYR A 1 105 ? -2.580 -7.179 0.376 1.00 96.12 105 TYR A CA 1
ATOM 783 C C . TYR A 1 105 ? -1.701 -6.300 1.268 1.00 96.12 105 TYR A C 1
ATOM 785 O O . TYR A 1 105 ? -0.834 -6.831 1.964 1.00 96.12 105 TYR A O 1
ATOM 793 N N . LEU A 1 106 ? -1.913 -4.982 1.255 1.00 96.06 106 LEU A N 1
ATOM 794 C CA . LEU A 1 106 ? -1.219 -4.025 2.123 1.00 96.06 106 LEU A CA 1
ATOM 795 C C . LEU A 1 106 ? -2.066 -3.570 3.321 1.00 96.06 106 LEU A C 1
ATOM 797 O O . LEU A 1 106 ? -1.583 -2.819 4.164 1.00 96.06 106 LEU A O 1
ATOM 801 N N . GLY A 1 107 ? -3.315 -4.019 3.419 1.00 93.94 107 GLY A N 1
ATOM 802 C CA . GLY A 1 107 ? -4.143 -3.906 4.617 1.00 93.94 107 GLY A CA 1
ATOM 803 C C . GLY A 1 107 ? -3.853 -5.020 5.610 1.00 93.94 107 GLY A C 1
ATOM 804 O O . GLY A 1 107 ? -3.692 -4.765 6.801 1.00 93.94 107 GLY A O 1
ATOM 805 N N . PHE A 1 108 ? -3.721 -6.249 5.108 1.00 92.56 108 PHE A N 1
ATOM 806 C CA . PHE A 1 108 ? -3.398 -7.424 5.909 1.00 92.56 108 PHE A CA 1
ATOM 807 C C . PHE A 1 108 ? -2.481 -8.358 5.126 1.00 92.56 108 PHE A C 1
ATOM 809 O O . PHE A 1 108 ? -2.673 -8.572 3.927 1.00 92.56 108 PHE A O 1
ATOM 816 N N . GLN A 1 109 ? -1.511 -8.955 5.820 1.00 91.50 109 GLN A N 1
ATOM 817 C CA . GLN A 1 109 ? -0.635 -9.952 5.215 1.00 91.50 109 GLN A CA 1
ATOM 818 C C . GLN A 1 109 ? -1.462 -11.145 4.719 1.00 91.50 109 GLN A C 1
ATOM 820 O O . GLN A 1 109 ? -2.222 -11.743 5.481 1.00 91.50 109 GLN A O 1
ATOM 825 N N . GLN A 1 110 ? -1.309 -11.490 3.441 1.00 93.12 110 GLN A N 1
ATOM 826 C CA . GLN A 1 110 ? -2.038 -12.604 2.842 1.00 93.12 110 GLN A CA 1
ATOM 827 C C . GLN A 1 110 ? -1.285 -13.930 3.047 1.00 93.12 110 GLN A C 1
ATOM 829 O O . GLN A 1 110 ? -0.071 -13.986 2.813 1.00 93.12 110 GLN A O 1
ATOM 834 N N . PRO A 1 111 ? -1.973 -15.019 3.442 1.00 90.75 111 PRO A N 1
ATOM 835 C CA . PRO A 1 111 ? -1.362 -16.342 3.542 1.00 90.75 111 PRO A CA 1
ATOM 836 C C . PRO A 1 111 ? -0.693 -16.771 2.227 1.00 90.75 111 PRO A C 1
ATOM 838 O O . PRO A 1 111 ? -1.200 -16.496 1.142 1.00 90.75 111 PRO A O 1
ATOM 841 N N . GLY A 1 112 ? 0.472 -17.420 2.317 1.00 89.50 112 GLY A N 1
ATOM 842 C CA . GLY A 1 112 ? 1.230 -17.909 1.152 1.00 89.50 112 GLY A CA 1
ATOM 843 C C . GLY A 1 112 ? 1.914 -16.825 0.305 1.00 89.50 112 GLY A C 1
ATOM 844 O O . GLY A 1 112 ? 2.712 -17.142 -0.579 1.00 89.50 112 GLY A O 1
ATOM 845 N N . SER A 1 113 ? 1.658 -15.547 0.589 1.00 93.88 113 SER A N 1
ATOM 846 C CA . SER A 1 113 ? 2.234 -14.427 -0.153 1.00 93.88 113 SER A CA 1
ATOM 847 C C . SER A 1 113 ? 3.590 -14.039 0.426 1.00 93.88 113 SER A C 1
ATOM 849 O O . SER A 1 113 ? 3.729 -13.765 1.615 1.00 93.88 113 SER A O 1
ATOM 851 N N . ILE A 1 114 ? 4.612 -14.012 -0.427 1.00 93.12 114 ILE A N 1
ATOM 852 C CA . ILE A 1 114 ? 5.961 -13.559 -0.062 1.00 93.12 114 ILE A CA 1
ATOM 853 C C . ILE A 1 114 ? 6.073 -12.072 -0.359 1.00 93.12 114 ILE A C 1
ATOM 855 O O . ILE A 1 114 ? 5.886 -11.687 -1.513 1.00 93.12 114 ILE A O 1
ATOM 859 N N . TYR A 1 115 ? 6.424 -11.284 0.656 1.00 95.25 115 TYR A N 1
ATOM 860 C CA . TYR A 1 115 ? 6.643 -9.844 0.565 1.00 95.25 115 TYR A CA 1
ATOM 861 C C . TYR A 1 115 ? 8.136 -9.520 0.589 1.00 95.25 115 TYR A C 1
ATOM 863 O O . TYR A 1 115 ? 8.909 -10.128 1.336 1.00 95.25 115 TYR A O 1
ATOM 871 N N . LYS A 1 116 ? 8.541 -8.544 -0.223 1.00 95.12 116 LYS A N 1
ATOM 872 C CA . LYS A 1 116 ? 9.928 -8.091 -0.325 1.00 95.12 116 LYS A CA 1
ATOM 873 C C . LYS A 1 116 ? 10.001 -6.575 -0.427 1.00 95.12 116 LYS A C 1
ATOM 875 O O . LYS A 1 116 ? 9.143 -5.940 -1.044 1.00 95.12 116 LYS A O 1
ATOM 880 N N . PHE A 1 117 ? 11.071 -6.024 0.132 1.00 95.25 117 PHE A N 1
ATOM 881 C CA . PHE A 1 117 ? 11.408 -4.609 0.045 1.00 95.25 117 PHE A CA 1
ATOM 882 C C . PHE A 1 117 ? 12.897 -4.472 -0.267 1.00 95.25 117 PHE A C 1
ATOM 884 O O . PHE A 1 117 ? 13.750 -4.465 0.617 1.00 95.25 117 PHE A O 1
ATOM 891 N N . GLU A 1 118 ? 13.207 -4.474 -1.559 1.00 94.06 118 GLU A N 1
ATOM 892 C CA . GLU A 1 118 ? 14.574 -4.609 -2.068 1.00 94.06 118 GLU A CA 1
ATOM 893 C C . GLU A 1 118 ? 15.133 -3.261 -2.520 1.00 94.06 118 GLU A C 1
ATOM 895 O O . GLU A 1 118 ? 14.380 -2.356 -2.880 1.00 94.06 118 GLU A O 1
ATOM 900 N N . ASP A 1 119 ? 16.458 -3.122 -2.531 1.00 92.75 119 ASP A N 1
ATOM 901 C CA . ASP A 1 119 ? 17.110 -1.957 -3.127 1.00 92.75 119 ASP A CA 1
ATOM 902 C C . ASP A 1 119 ? 16.889 -1.924 -4.649 1.00 92.75 119 ASP A C 1
ATOM 904 O O . ASP A 1 119 ? 17.063 -2.925 -5.348 1.00 92.75 119 ASP A O 1
ATOM 908 N N . ALA A 1 120 ? 16.464 -0.767 -5.153 1.00 92.94 120 ALA A N 1
ATOM 909 C CA . ALA A 1 120 ? 16.252 -0.499 -6.571 1.00 92.94 120 ALA A CA 1
ATOM 910 C C . ALA A 1 120 ? 17.258 0.524 -7.134 1.00 92.94 120 ALA A C 1
ATOM 912 O O . ALA A 1 120 ? 17.122 0.920 -8.295 1.00 92.94 120 ALA A O 1
ATOM 913 N N . GLY A 1 121 ? 18.260 0.917 -6.339 1.00 90.19 121 GLY A N 1
ATOM 914 C CA . GLY A 1 121 ? 19.286 1.895 -6.690 1.00 90.19 121 GLY A CA 1
ATOM 915 C C . GLY A 1 121 ? 18.877 3.330 -6.356 1.00 90.19 121 GLY A C 1
ATOM 916 O O . GLY A 1 121 ? 17.696 3.654 -6.242 1.00 90.19 121 GLY A O 1
ATOM 917 N N . ASN A 1 122 ? 19.866 4.218 -6.202 1.00 88.38 122 ASN A N 1
ATOM 918 C CA . ASN A 1 122 ? 19.672 5.643 -5.880 1.00 88.38 122 ASN A CA 1
ATOM 919 C C . ASN A 1 122 ? 18.811 5.887 -4.622 1.00 88.38 122 ASN A C 1
ATOM 921 O O . ASN A 1 122 ? 18.019 6.828 -4.579 1.00 88.38 122 ASN A O 1
ATOM 925 N N . GLY A 1 123 ? 18.911 5.004 -3.623 1.00 87.06 123 GLY A N 1
ATOM 926 C CA . GLY A 1 123 ? 18.099 5.063 -2.402 1.00 87.06 123 GLY A CA 1
ATOM 927 C C . GLY A 1 123 ? 16.624 4.696 -2.599 1.00 87.06 123 GLY A C 1
ATOM 928 O O . GLY A 1 123 ? 15.855 4.730 -1.638 1.00 87.06 123 GLY A O 1
ATOM 929 N N . GLN A 1 124 ? 16.212 4.335 -3.818 1.00 93.88 124 GLN A N 1
ATOM 930 C CA . GLN A 1 124 ? 14.867 3.846 -4.094 1.00 93.88 124 GLN A CA 1
ATOM 931 C C . GLN A 1 124 ? 14.724 2.413 -3.597 1.00 93.88 124 GLN A C 1
ATOM 933 O O . GLN A 1 124 ? 15.635 1.593 -3.720 1.00 93.88 124 GLN A O 1
ATOM 938 N N . LYS A 1 125 ? 13.535 2.081 -3.108 1.00 95.44 125 LYS A N 1
ATOM 939 C CA . LYS A 1 125 ? 13.185 0.713 -2.734 1.00 95.44 125 LYS A CA 1
ATOM 940 C C . LYS A 1 125 ? 12.091 0.182 -3.638 1.00 95.44 125 LYS A C 1
ATOM 942 O O . LYS A 1 125 ? 11.255 0.935 -4.130 1.00 95.44 125 LYS A O 1
ATOM 947 N N . ARG A 1 126 ? 12.083 -1.124 -3.874 1.00 96.31 126 ARG A N 1
ATOM 948 C CA . ARG A 1 126 ? 11.021 -1.815 -4.604 1.00 96.31 126 ARG A CA 1
ATOM 949 C C . ARG A 1 126 ? 10.197 -2.635 -3.625 1.00 96.31 126 ARG A C 1
ATOM 951 O O . ARG A 1 126 ? 10.672 -3.654 -3.127 1.00 96.31 126 ARG A O 1
ATOM 958 N N . LEU A 1 127 ? 8.962 -2.198 -3.390 1.00 96.56 127 LEU A N 1
ATOM 959 C CA . LEU A 1 127 ? 7.961 -2.978 -2.676 1.00 96.56 127 LEU A CA 1
ATOM 960 C C . LEU A 1 127 ? 7.351 -3.994 -3.634 1.00 96.56 127 LEU A C 1
ATOM 962 O O . LEU A 1 127 ? 6.930 -3.651 -4.741 1.00 96.56 127 LEU A O 1
ATOM 966 N N . SER A 1 128 ? 7.306 -5.249 -3.207 1.00 96.38 128 SER A N 1
ATOM 967 C CA . SER A 1 128 ? 6.698 -6.309 -3.996 1.00 96.38 128 SER A CA 1
ATOM 968 C C . SER A 1 128 ? 6.072 -7.390 -3.140 1.00 96.38 128 SER A C 1
ATOM 970 O O . SER A 1 128 ? 6.505 -7.637 -2.012 1.00 96.38 128 SER A O 1
ATOM 972 N N . TRP A 1 129 ? 5.059 -8.050 -3.692 1.00 95.88 129 TRP A N 1
ATOM 973 C CA . TRP A 1 129 ? 4.525 -9.279 -3.129 1.00 95.88 129 TRP A CA 1
ATOM 974 C C . TRP A 1 129 ? 4.084 -10.240 -4.219 1.00 95.88 129 TRP A C 1
ATOM 976 O O . TRP A 1 129 ? 3.721 -9.844 -5.327 1.00 95.88 129 TRP A O 1
ATOM 986 N N . THR A 1 130 ? 4.100 -11.522 -3.878 1.00 95.62 130 THR A N 1
ATOM 987 C CA . THR A 1 130 ? 3.578 -12.573 -4.752 1.00 95.62 130 THR A CA 1
ATOM 988 C C . THR A 1 130 ? 2.111 -12.849 -4.467 1.00 95.62 130 THR A C 1
ATOM 990 O O . THR A 1 130 ? 1.672 -12.743 -3.326 1.00 95.62 130 THR A O 1
ATOM 993 N N . PHE A 1 131 ? 1.363 -13.218 -5.499 1.00 93.50 131 PHE A N 1
ATOM 994 C CA . PHE A 1 131 ? -0.013 -13.682 -5.378 1.00 93.50 131 PHE A CA 1
ATOM 995 C C . PHE A 1 131 ? -0.350 -14.671 -6.489 1.00 93.50 131 PHE A C 1
ATOM 997 O O . PHE A 1 131 ? 0.375 -14.764 -7.477 1.00 93.50 131 PHE A O 1
ATOM 1004 N N . GLU A 1 132 ? -1.441 -15.411 -6.334 1.00 92.31 132 GLU A N 1
ATOM 1005 C CA . GLU A 1 132 ? -1.902 -16.367 -7.337 1.00 92.31 132 GLU A CA 1
ATOM 1006 C C . GLU A 1 132 ? -3.174 -15.864 -8.020 1.00 92.31 132 GLU A C 1
ATOM 1008 O O . GLU A 1 132 ? -4.117 -15.426 -7.361 1.00 92.31 132 GLU A O 1
ATOM 1013 N N . LYS A 1 133 ? -3.205 -15.935 -9.352 1.00 86.81 133 LYS A N 1
ATOM 1014 C CA . LYS A 1 133 ? -4.385 -15.650 -10.177 1.00 86.81 133 LYS A CA 1
ATOM 1015 C C . LYS A 1 133 ? -4.498 -16.753 -11.226 1.00 86.81 133 LYS A C 1
ATOM 1017 O O . LYS A 1 133 ? -3.543 -17.003 -11.955 1.00 86.81 133 LYS A O 1
ATOM 1022 N N . LEU A 1 134 ? -5.643 -17.440 -11.272 1.00 87.50 134 LEU A N 1
ATOM 1023 C CA . LEU A 1 134 ? -5.918 -18.537 -12.219 1.00 87.50 134 LEU A CA 1
ATOM 1024 C C . LEU A 1 134 ? -4.835 -19.641 -12.225 1.00 87.50 134 LEU A C 1
ATOM 1026 O O . LEU A 1 134 ? -4.442 -20.135 -13.277 1.00 87.50 134 LEU A O 1
ATOM 1030 N N . GLY A 1 135 ? -4.304 -19.995 -11.049 1.00 88.00 135 GLY A N 1
ATOM 1031 C CA . GLY A 1 135 ? -3.243 -21.004 -10.910 1.00 88.00 135 GLY A CA 1
ATOM 1032 C C . GLY A 1 135 ? -1.844 -20.538 -11.332 1.00 88.00 135 GLY A C 1
ATOM 1033 O O . GLY A 1 135 ? -0.906 -21.329 -11.304 1.00 88.00 135 GLY A O 1
ATOM 1034 N N . THR A 1 136 ? -1.676 -19.264 -11.699 1.00 90.56 136 THR A N 1
ATOM 1035 C CA . THR A 1 136 ? -0.370 -18.671 -12.010 1.00 90.56 136 THR A CA 1
ATOM 1036 C C . THR A 1 136 ? 0.087 -17.782 -10.865 1.00 90.56 136 THR A C 1
ATOM 1038 O O . THR A 1 136 ? -0.654 -16.910 -10.406 1.00 90.56 136 THR A O 1
ATOM 1041 N N . ARG A 1 137 ? 1.333 -17.969 -10.425 1.00 92.88 137 ARG A N 1
ATOM 1042 C CA . ARG A 1 137 ? 1.960 -17.109 -9.424 1.00 92.88 137 ARG A CA 1
ATOM 1043 C C . ARG A 1 137 ? 2.542 -15.865 -10.089 1.00 92.88 137 ARG A C 1
ATOM 1045 O O . ARG A 1 137 ? 3.461 -15.952 -10.898 1.00 92.88 137 ARG A O 1
ATOM 1052 N N . LEU A 1 138 ? 2.014 -14.711 -9.717 1.00 93.38 138 LEU A N 1
ATOM 1053 C CA . LEU A 1 138 ? 2.404 -13.398 -10.210 1.00 93.38 138 LEU A CA 1
ATOM 1054 C C . LEU A 1 138 ? 3.055 -12.588 -9.085 1.00 93.38 138 LEU A C 1
ATOM 1056 O O . LEU A 1 138 ? 2.995 -12.957 -7.910 1.00 93.38 138 LEU A O 1
ATOM 1060 N N . GLU A 1 139 ? 3.700 -11.480 -9.442 1.00 95.19 139 GLU A N 1
ATOM 1061 C CA . GLU A 1 139 ? 4.359 -10.596 -8.481 1.00 95.19 139 GLU A CA 1
ATOM 1062 C C . GLU A 1 139 ? 4.006 -9.138 -8.774 1.00 95.19 139 GLU A C 1
ATOM 1064 O O . GLU A 1 139 ? 4.340 -8.593 -9.830 1.00 95.19 139 GLU A O 1
ATOM 1069 N N . TRP A 1 140 ? 3.320 -8.513 -7.822 1.00 95.50 140 TRP A N 1
ATOM 1070 C CA . TRP A 1 140 ? 3.025 -7.089 -7.842 1.00 95.50 140 TRP A CA 1
ATOM 1071 C C . TRP A 1 140 ? 4.275 -6.321 -7.425 1.00 95.50 140 TRP A C 1
ATOM 1073 O O . TRP A 1 140 ? 4.931 -6.714 -6.461 1.00 95.50 140 TRP A O 1
ATOM 1083 N N . ARG A 1 141 ? 4.637 -5.250 -8.143 1.00 95.62 141 ARG A N 1
ATOM 1084 C CA . ARG A 1 141 ? 5.876 -4.499 -7.883 1.00 95.62 141 ARG A CA 1
ATOM 1085 C C . ARG A 1 141 ? 5.690 -3.006 -8.101 1.00 95.62 141 ARG A C 1
ATOM 1087 O O . ARG A 1 141 ? 5.298 -2.602 -9.194 1.00 95.62 141 ARG A O 1
ATOM 1094 N N . TRP A 1 142 ? 6.089 -2.209 -7.115 1.00 96.06 142 TRP A N 1
ATOM 1095 C CA . TRP A 1 142 ? 6.160 -0.752 -7.214 1.00 96.06 142 TRP A CA 1
ATOM 1096 C C . TRP A 1 142 ? 7.480 -0.215 -6.680 1.00 96.06 142 TRP A C 1
ATOM 1098 O O . TRP A 1 142 ? 8.049 -0.744 -5.725 1.00 96.06 142 TRP A O 1
ATOM 1108 N N . LYS A 1 143 ? 7.981 0.833 -7.337 1.00 95.62 143 LYS A N 1
ATOM 1109 C CA . LYS A 1 143 ? 9.169 1.564 -6.897 1.00 95.62 143 LYS A CA 1
ATOM 1110 C C . LYS A 1 143 ? 8.743 2.715 -5.995 1.00 95.62 143 LYS A C 1
ATOM 1112 O O . LYS A 1 143 ? 7.800 3.438 -6.303 1.00 95.62 143 LYS A O 1
ATOM 1117 N N . CYS A 1 144 ? 9.469 2.882 -4.906 1.00 96.50 144 CYS A N 1
ATOM 1118 C CA . CYS A 1 144 ? 9.226 3.876 -3.880 1.00 96.50 144 CYS A CA 1
ATOM 1119 C C . CYS A 1 144 ? 10.505 4.715 -3.745 1.00 96.50 144 CYS A C 1
ATOM 1121 O O . CYS A 1 144 ? 11.507 4.212 -3.220 1.00 96.50 144 CYS A O 1
ATOM 1123 N N . PRO A 1 145 ? 10.536 5.951 -4.272 1.00 96.44 145 PRO A N 1
ATOM 1124 C CA . PRO A 1 145 ? 11.644 6.866 -4.030 1.00 96.44 145 PRO A CA 1
ATOM 1125 C C . PRO A 1 145 ? 11.796 7.215 -2.541 1.00 96.44 145 PRO A C 1
ATOM 1127 O O . PRO A 1 145 ? 10.819 7.141 -1.783 1.00 96.44 145 PRO A O 1
ATOM 1130 N N . PRO A 1 146 ? 13.016 7.591 -2.108 1.00 96.81 146 PRO A N 1
ATOM 1131 C CA . PRO A 1 146 ? 13.237 8.071 -0.750 1.00 96.81 146 PRO A CA 1
ATOM 1132 C C . PRO A 1 146 ? 12.368 9.301 -0.488 1.00 96.81 146 PRO A C 1
ATOM 1134 O O . PRO A 1 146 ? 12.179 10.147 -1.365 1.00 96.81 146 PRO A O 1
ATOM 1137 N N . SER A 1 147 ? 11.814 9.384 0.718 1.00 96.12 147 SER A N 1
ATOM 1138 C CA . SER A 1 147 ? 11.030 10.541 1.135 1.00 96.12 147 SER A CA 1
ATOM 1139 C C . SER A 1 147 ? 11.919 11.790 1.161 1.00 96.12 147 SER A C 1
ATOM 1141 O O . SER A 1 147 ? 13.043 11.717 1.665 1.00 96.12 147 SER A O 1
ATOM 1143 N N . PRO A 1 148 ? 11.430 12.956 0.695 1.00 93.75 148 PRO A N 1
ATOM 1144 C CA . PRO A 1 148 ? 12.164 14.215 0.820 1.00 93.75 148 PRO A CA 1
ATOM 1145 C C . PRO A 1 148 ? 12.413 14.604 2.286 1.00 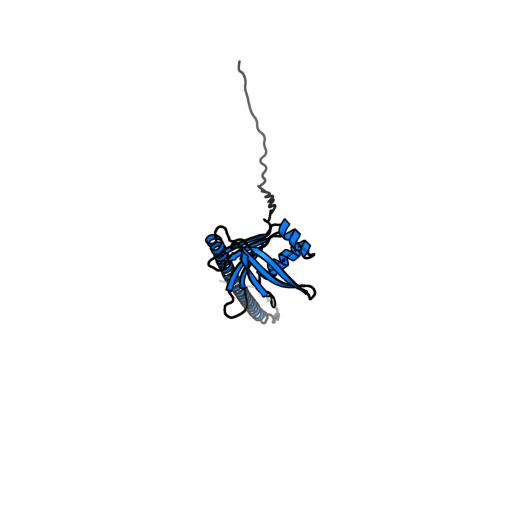93.75 148 PRO A C 1
ATOM 1147 O O . PRO A 1 148 ? 13.366 15.322 2.579 1.00 93.75 148 PRO A O 1
ATOM 1150 N N . ASN A 1 149 ? 11.571 14.130 3.210 1.00 94.94 149 ASN A N 1
ATOM 1151 C CA . ASN A 1 149 ? 11.728 14.334 4.644 1.00 94.94 149 ASN A CA 1
ATOM 1152 C C . ASN A 1 149 ? 11.379 13.043 5.393 1.00 94.94 149 ASN A C 1
ATOM 1154 O O . ASN A 1 149 ? 10.228 12.818 5.778 1.00 94.94 149 ASN A O 1
ATOM 1158 N N . ASN A 1 150 ? 12.387 12.192 5.599 1.00 94.44 150 ASN A N 1
ATOM 1159 C CA . ASN A 1 150 ? 12.194 10.883 6.219 1.00 94.44 150 ASN A CA 1
ATOM 1160 C C . ASN A 1 150 ? 11.557 10.979 7.615 1.00 94.44 150 ASN A C 1
ATOM 1162 O O . ASN A 1 150 ? 10.571 10.296 7.878 1.00 94.44 150 ASN A O 1
ATOM 1166 N N . LYS A 1 151 ? 12.031 11.903 8.461 1.00 95.69 151 LYS A N 1
ATOM 1167 C CA . LYS A 1 151 ? 11.512 12.122 9.818 1.00 95.69 151 LYS A CA 1
ATOM 1168 C C . LYS A 1 151 ? 10.025 12.442 9.808 1.00 95.69 151 LYS A C 1
ATOM 1170 O O . LYS A 1 151 ? 9.273 11.856 10.579 1.00 95.69 151 LYS A O 1
ATOM 1175 N N . GLN A 1 152 ? 9.595 13.351 8.935 1.00 96.62 152 GLN A N 1
ATOM 1176 C CA . GLN A 1 152 ? 8.188 13.739 8.858 1.00 96.62 152 GLN A CA 1
ATOM 1177 C C . GLN A 1 152 ? 7.307 12.587 8.373 1.00 96.62 152 GLN A C 1
ATOM 1179 O O . GLN A 1 152 ? 6.224 12.386 8.916 1.00 96.62 152 GLN A O 1
ATOM 1184 N N . THR A 1 153 ? 7.766 11.803 7.394 1.00 96.81 153 THR A N 1
ATOM 1185 C CA . THR A 1 153 ? 7.030 10.615 6.941 1.00 96.81 153 THR A CA 1
ATOM 1186 C C . THR A 1 153 ? 6.911 9.576 8.053 1.00 96.81 153 THR A C 1
ATOM 1188 O O . THR A 1 153 ? 5.815 9.076 8.295 1.00 96.81 153 THR A O 1
ATOM 1191 N N . THR A 1 154 ? 8.000 9.283 8.770 1.00 97.06 154 THR A N 1
ATOM 1192 C CA . THR A 1 154 ? 7.987 8.342 9.898 1.00 97.06 154 THR A CA 1
ATOM 1193 C C . THR A 1 154 ? 7.055 8.817 11.012 1.00 97.06 154 THR A C 1
ATOM 1195 O O . THR A 1 154 ? 6.208 8.045 11.455 1.00 97.06 154 THR A O 1
ATOM 1198 N N . VAL A 1 155 ? 7.147 10.088 11.419 1.00 97.00 155 VAL A N 1
ATOM 1199 C CA . VAL A 1 155 ? 6.248 10.678 12.427 1.00 97.00 155 VAL A CA 1
ATOM 1200 C C . VAL A 1 155 ? 4.795 10.595 11.967 1.00 97.00 155 VAL A C 1
ATOM 1202 O O . VAL A 1 155 ? 3.963 10.102 12.714 1.00 97.00 155 VAL A O 1
ATOM 1205 N N . GLY A 1 156 ? 4.490 10.935 10.712 1.00 96.50 156 GLY A N 1
ATOM 1206 C CA . GLY A 1 156 ? 3.124 10.854 10.186 1.00 96.50 156 GLY A CA 1
ATOM 1207 C C . GLY A 1 156 ? 2.541 9.433 10.142 1.00 96.50 156 GLY A C 1
ATOM 1208 O O . GLY A 1 156 ? 1.323 9.265 10.226 1.00 96.50 156 GLY A O 1
ATOM 1209 N N . ILE A 1 157 ? 3.380 8.397 10.018 1.00 97.00 157 ILE A N 1
ATOM 1210 C CA . ILE A 1 157 ? 2.948 6.995 10.150 1.00 97.00 157 ILE A CA 1
ATOM 1211 C C . ILE A 1 157 ? 2.668 6.659 11.620 1.00 97.00 157 ILE A C 1
ATOM 1213 O O . ILE A 1 157 ? 1.654 6.028 11.917 1.00 97.00 157 ILE A O 1
ATOM 1217 N N . LEU A 1 158 ? 3.539 7.080 12.541 1.00 95.62 158 LEU A N 1
ATOM 1218 C CA . LEU A 1 158 ? 3.363 6.836 13.974 1.00 95.62 158 LEU A CA 1
ATOM 1219 C C . LEU A 1 158 ? 2.143 7.575 14.536 1.00 95.62 158 LEU A C 1
ATOM 1221 O O . LEU A 1 158 ? 1.365 6.963 15.263 1.00 95.62 158 LEU A O 1
ATOM 1225 N N . ASP A 1 159 ? 1.932 8.833 14.153 1.00 96.06 159 ASP A N 1
ATOM 1226 C CA . ASP A 1 159 ? 0.761 9.627 14.534 1.00 96.06 159 ASP A CA 1
ATOM 1227 C C . ASP A 1 159 ? -0.526 8.945 14.068 1.00 96.06 159 ASP A C 1
ATOM 1229 O O . ASP A 1 159 ? -1.430 8.715 14.868 1.00 96.06 159 ASP A O 1
ATOM 1233 N N . PHE A 1 160 ? -0.566 8.485 12.810 1.00 95.25 160 PHE A N 1
ATOM 1234 C CA . PHE A 1 160 ? -1.698 7.711 12.295 1.00 95.25 160 PHE A CA 1
ATOM 1235 C C . PHE A 1 160 ? -1.984 6.459 13.141 1.00 95.25 160 PHE A C 1
ATOM 1237 O O . PHE A 1 160 ? -3.141 6.160 13.442 1.00 95.25 160 PHE A O 1
ATOM 1244 N N . LEU A 1 161 ? -0.944 5.720 13.539 1.00 94.06 161 LEU A N 1
ATOM 1245 C CA . LEU A 1 161 ? -1.093 4.534 14.385 1.00 94.06 161 LEU A CA 1
ATOM 1246 C C . LEU A 1 161 ? -1.586 4.887 15.796 1.00 94.06 161 LEU A C 1
ATOM 1248 O O . LEU A 1 161 ? -2.424 4.168 16.345 1.00 94.06 161 LEU A O 1
ATOM 1252 N N . MET A 1 162 ? -1.096 5.982 16.380 1.00 93.00 162 MET A N 1
ATOM 1253 C CA . MET A 1 162 ? -1.525 6.458 17.698 1.00 93.00 162 MET A CA 1
ATOM 1254 C C . MET A 1 162 ? -2.985 6.925 17.687 1.00 93.00 162 MET A C 1
ATOM 1256 O O . MET A 1 162 ? -3.755 6.547 18.577 1.00 93.00 162 MET A O 1
ATOM 1260 N N . ASP A 1 163 ? -3.393 7.664 16.658 1.00 92.19 163 ASP A N 1
ATOM 1261 C CA . ASP A 1 163 ? -4.770 8.123 16.473 1.00 92.19 163 ASP A CA 1
ATOM 1262 C C . ASP A 1 163 ? -5.725 6.943 16.272 1.00 92.19 163 ASP A C 1
ATOM 1264 O O . ASP A 1 163 ? -6.753 6.840 16.950 1.00 92.19 163 ASP A O 1
ATOM 1268 N N . ALA A 1 164 ? -5.364 5.996 15.399 1.00 89.62 164 ALA A N 1
ATOM 1269 C CA . ALA A 1 164 ? -6.155 4.792 15.162 1.00 89.62 164 ALA A CA 1
ATOM 1270 C C . ALA A 1 164 ? -6.323 3.963 16.445 1.00 89.62 164 ALA A C 1
ATOM 1272 O O . ALA A 1 164 ? -7.433 3.534 16.768 1.00 89.62 164 ALA A O 1
ATOM 1273 N N . ASN A 1 165 ? -5.247 3.780 17.216 1.00 87.50 165 ASN A N 1
ATOM 1274 C CA . ASN A 1 165 ? -5.298 3.068 18.491 1.00 87.50 165 ASN A CA 1
ATOM 1275 C C . ASN A 1 165 ? -6.199 3.780 19.514 1.00 87.50 165 ASN A C 1
ATOM 1277 O O . ASN A 1 165 ? -7.007 3.140 20.194 1.00 87.50 165 ASN A O 1
ATOM 1281 N N . THR A 1 166 ? -6.118 5.109 19.586 1.00 87.25 166 THR A N 1
ATOM 1282 C CA . THR A 1 166 ? -6.965 5.918 20.471 1.00 87.25 166 THR A CA 1
ATOM 1283 C C . THR A 1 166 ? -8.442 5.754 20.107 1.00 87.25 166 THR A C 1
ATOM 1285 O O . THR A 1 166 ? -9.256 5.420 20.973 1.00 87.25 166 THR A O 1
ATOM 1288 N N . CYS A 1 167 ? -8.790 5.864 18.823 1.00 86.00 167 CYS A N 1
ATOM 1289 C CA . CYS A 1 167 ? -10.151 5.648 18.329 1.00 86.00 167 CYS A CA 1
ATOM 1290 C C . CYS A 1 167 ? -10.669 4.232 18.628 1.00 86.00 167 CYS A C 1
ATOM 1292 O O . CYS A 1 167 ? -11.784 4.072 19.130 1.00 86.00 167 CYS A O 1
ATOM 1294 N N . LEU A 1 168 ? -9.860 3.197 18.378 1.00 85.62 168 LEU A N 1
ATOM 1295 C CA . LEU A 1 168 ? -10.236 1.806 18.649 1.00 85.62 168 LEU A CA 1
ATOM 1296 C C . LEU A 1 168 ? -10.487 1.557 20.140 1.00 85.62 168 LEU A C 1
ATOM 1298 O O . LEU A 1 168 ? -11.477 0.914 20.499 1.00 85.62 168 LEU A O 1
ATOM 1302 N N . SER A 1 169 ? -9.641 2.106 21.016 1.00 85.25 169 SER A N 1
ATOM 1303 C CA . SER A 1 169 ? -9.818 1.987 22.467 1.00 85.25 169 SER A CA 1
ATOM 1304 C C . SER A 1 169 ? -11.134 2.621 22.936 1.00 85.25 169 SER A C 1
ATOM 1306 O O . SER A 1 169 ? -11.871 2.032 23.731 1.00 85.25 169 SER A O 1
ATOM 1308 N N . PHE A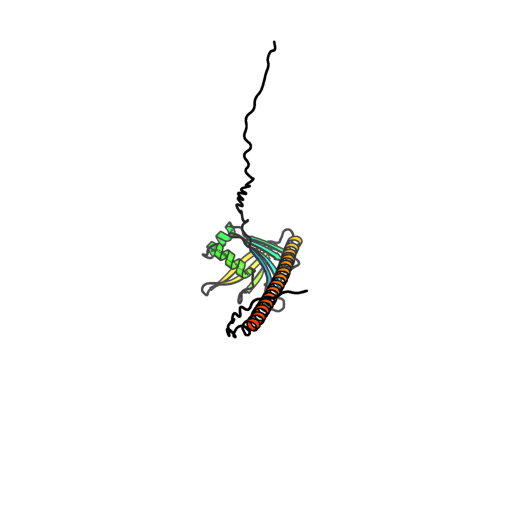 1 170 ? -11.497 3.777 22.373 1.00 86.06 170 PHE A N 1
ATOM 1309 C CA . PHE A 1 170 ? -12.756 4.448 22.672 1.00 86.06 170 PHE A CA 1
ATOM 1310 C C . PHE A 1 170 ? -13.966 3.634 22.197 1.00 86.06 170 PHE A C 1
ATOM 1312 O O . PHE A 1 170 ? -14.925 3.440 22.950 1.00 86.06 170 PHE A O 1
ATOM 1319 N N . VAL A 1 171 ? -13.902 3.085 20.981 1.00 89.75 171 VAL A N 1
ATOM 1320 C CA . VAL A 1 171 ? -14.941 2.194 20.440 1.00 89.75 171 VAL A CA 1
ATOM 1321 C C . VAL A 1 171 ? -15.121 0.957 21.325 1.00 89.75 171 VAL A C 1
ATOM 1323 O O . VAL A 1 171 ? -16.256 0.565 21.609 1.00 89.75 171 VAL A O 1
ATOM 1326 N N . ALA A 1 172 ? -14.033 0.368 21.830 1.00 87.69 172 ALA A N 1
ATOM 1327 C CA . ALA A 1 172 ? -14.103 -0.756 22.763 1.00 87.69 172 ALA A CA 1
ATOM 1328 C C . ALA A 1 172 ? -14.840 -0.381 24.065 1.00 87.69 172 ALA A C 1
ATOM 1330 O O . ALA A 1 172 ? -15.726 -1.116 24.513 1.00 87.69 172 ALA A O 1
ATOM 1331 N N . VAL A 1 173 ? -14.552 0.796 24.634 1.00 92.00 173 VAL A N 1
ATOM 1332 C CA . VAL A 1 173 ? -15.254 1.317 25.823 1.00 92.00 173 VAL A CA 1
ATOM 1333 C C . VAL A 1 173 ? -16.744 1.541 25.543 1.00 92.00 173 VAL A C 1
ATOM 1335 O O . VAL A 1 173 ? -17.585 1.153 26.361 1.00 92.00 173 VAL A O 1
ATOM 1338 N N . LEU A 1 174 ? -17.102 2.125 24.395 1.00 93.56 174 LEU A N 1
ATOM 1339 C CA . LEU A 1 174 ? -18.501 2.331 24.007 1.00 93.56 174 LEU A CA 1
ATOM 1340 C C . LEU A 1 174 ? -19.255 1.009 23.845 1.00 93.56 174 LEU A C 1
ATOM 1342 O O . LEU A 1 174 ? -20.373 0.874 24.348 1.00 93.56 174 LEU A O 1
ATOM 1346 N N . ASN A 1 175 ? -18.642 0.019 23.198 1.00 92.62 175 ASN A N 1
ATOM 1347 C CA . ASN A 1 175 ? -19.241 -1.301 23.023 1.00 92.62 175 ASN A CA 1
ATOM 1348 C C . ASN A 1 175 ? -19.465 -2.010 24.366 1.00 92.62 175 ASN A C 1
ATOM 1350 O O . ASN A 1 175 ? -20.539 -2.576 24.576 1.00 92.62 175 ASN A O 1
ATOM 1354 N N . SER A 1 176 ? -18.516 -1.903 25.301 1.00 94.94 176 SER A N 1
ATOM 1355 C CA . SER A 1 176 ? -18.658 -2.422 26.669 1.00 94.94 176 SER A CA 1
ATOM 1356 C C . SER A 1 176 ? -19.819 -1.756 27.422 1.00 94.94 176 SER A C 1
ATOM 1358 O O . SER A 1 176 ? -20.705 -2.435 27.949 1.00 94.94 176 SER A O 1
ATOM 1360 N N . LYS A 1 177 ? -19.907 -0.418 27.390 1.00 95.75 177 LYS A N 1
ATOM 1361 C CA . LYS A 1 177 ? -21.027 0.324 28.000 1.00 95.75 177 LYS A CA 1
ATOM 1362 C C . LYS A 1 177 ? -22.373 -0.040 27.362 1.00 95.75 177 LYS A C 1
ATOM 1364 O O . LYS A 1 177 ? -23.348 -0.265 28.078 1.00 95.75 177 LYS A O 1
ATOM 1369 N N . LYS A 1 178 ? -22.429 -0.162 26.031 1.00 96.81 178 LYS A N 1
ATOM 1370 C CA . LYS A 1 178 ? -23.625 -0.591 25.285 1.00 96.81 178 LYS A CA 1
ATOM 1371 C C . LYS A 1 178 ? -24.057 -2.015 25.650 1.00 96.81 178 LYS A C 1
ATOM 1373 O O . LYS A 1 178 ? -25.255 -2.294 25.662 1.00 96.81 178 LYS A O 1
ATOM 1378 N N . ALA A 1 179 ? -23.117 -2.922 25.914 1.00 95.88 179 ALA A N 1
ATOM 1379 C CA . ALA A 1 179 ? -23.420 -4.276 26.378 1.00 95.88 179 ALA A CA 1
ATOM 1380 C C . ALA A 1 179 ? -24.005 -4.261 27.799 1.00 95.88 179 ALA A C 1
ATOM 1382 O O . ALA A 1 179 ? -25.060 -4.847 28.024 1.00 95.88 179 ALA A O 1
ATOM 1383 N N . LYS A 1 180 ? -23.403 -3.498 28.721 1.00 96.00 180 LYS A N 1
ATOM 1384 C CA . LYS A 1 180 ? -23.889 -3.374 30.105 1.00 96.00 180 LYS A CA 1
ATOM 1385 C C . LYS A 1 180 ? -25.272 -2.726 30.197 1.00 96.00 180 LYS A C 1
ATOM 1387 O O . LYS A 1 180 ? -26.102 -3.159 30.987 1.00 96.00 180 LYS A O 1
ATOM 1392 N N . LEU A 1 181 ? -25.557 -1.723 29.364 1.00 96.62 181 LEU A N 1
ATOM 1393 C CA . LEU A 1 181 ? -26.899 -1.132 29.273 1.00 96.62 181 LEU A CA 1
ATOM 1394 C C . LEU A 1 181 ? -27.946 -2.140 28.782 1.00 96.62 181 LEU A C 1
ATOM 1396 O O . LEU A 1 181 ? -29.060 -2.150 29.302 1.00 96.62 181 LEU A O 1
ATOM 1400 N N . ARG A 1 182 ? -27.594 -2.999 27.814 1.00 96.50 182 ARG A N 1
ATOM 1401 C CA . ARG A 1 182 ? -28.473 -4.089 27.361 1.00 96.50 182 ARG A CA 1
ATOM 1402 C C . ARG A 1 182 ? -28.730 -5.097 28.479 1.00 96.50 182 ARG A C 1
ATOM 1404 O O . ARG A 1 182 ? -29.883 -5.367 28.776 1.00 96.50 182 ARG A O 1
ATOM 1411 N N . GLU A 1 183 ? -27.686 -5.540 29.174 1.00 96.75 183 GLU A N 1
ATOM 1412 C CA . GLU A 1 183 ? -27.818 -6.450 30.318 1.00 96.75 183 GLU A CA 1
ATOM 1413 C C . GLU A 1 183 ? -28.716 -5.870 31.425 1.00 96.75 183 GLU A C 1
ATOM 1415 O O . GLU A 1 183 ? -29.614 -6.547 31.925 1.00 96.75 183 GLU A O 1
ATOM 1420 N N . LEU A 1 184 ? -28.516 -4.601 31.798 1.00 96.44 184 LEU A N 1
ATOM 1421 C CA . LEU A 1 184 ? -29.332 -3.939 32.820 1.00 96.44 184 LEU A CA 1
ATOM 1422 C C . LEU A 1 184 ? -30.799 -3.803 32.389 1.00 96.44 184 LEU A C 1
ATOM 1424 O O . LEU A 1 184 ? -31.693 -4.015 33.208 1.00 96.44 184 LEU A O 1
ATOM 1428 N N . ARG A 1 185 ? -31.059 -3.507 31.111 1.00 96.12 185 ARG A N 1
ATOM 1429 C CA . ARG A 1 185 ? -32.417 -3.485 30.544 1.00 96.12 185 ARG A CA 1
ATOM 1430 C C . ARG A 1 185 ? -33.070 -4.869 30.582 1.00 96.12 185 ARG A C 1
ATOM 1432 O O . ARG A 1 185 ? -34.238 -4.984 30.953 1.00 96.12 185 ARG A O 1
ATOM 1439 N N . ASP A 1 186 ? -32.327 -5.914 30.238 1.00 96.25 186 ASP A N 1
ATOM 1440 C CA . ASP A 1 186 ? -32.825 -7.292 30.252 1.00 96.25 186 ASP A CA 1
ATOM 1441 C C . ASP A 1 186 ? -33.121 -7.762 31.686 1.00 96.25 186 ASP A C 1
ATOM 1443 O O . ASP A 1 186 ? -34.112 -8.443 31.939 1.00 96.25 186 ASP A O 1
ATOM 1447 N N . ARG A 1 187 ? -32.310 -7.342 32.663 1.00 95.69 187 ARG A N 1
ATOM 1448 C CA . ARG A 1 187 ? -32.571 -7.592 34.089 1.00 95.69 187 ARG A CA 1
ATOM 1449 C C . ARG A 1 187 ? -33.816 -6.861 34.587 1.00 95.69 187 ARG A C 1
ATOM 1451 O O . ARG A 1 187 ? -34.622 -7.462 35.294 1.00 95.69 187 ARG A O 1
ATOM 1458 N N . LEU A 1 188 ? -33.985 -5.590 34.216 1.00 94.44 188 LEU A N 1
ATOM 1459 C CA . LEU A 1 188 ? -35.145 -4.797 34.626 1.00 94.44 188 LEU A CA 1
ATOM 1460 C C . LEU A 1 188 ? -36.445 -5.350 34.027 1.00 94.44 188 LEU A C 1
ATOM 1462 O O . LEU A 1 188 ? -37.425 -5.508 34.747 1.00 94.44 188 LEU A O 1
ATOM 1466 N N . SER A 1 189 ? -36.434 -5.707 32.740 1.00 93.44 189 SER A N 1
ATOM 1467 C CA . SER A 1 189 ? -37.600 -6.307 32.078 1.00 93.44 189 SER A CA 1
ATOM 1468 C C . SER A 1 189 ? -38.002 -7.648 32.702 1.00 93.44 189 SER A C 1
ATOM 1470 O O . SER A 1 189 ? -39.182 -7.841 32.984 1.00 93.44 189 SER A O 1
ATOM 1472 N N . LYS A 1 190 ? -37.040 -8.527 33.026 1.00 92.50 190 LYS A N 1
ATOM 1473 C CA . LYS A 1 190 ? -37.307 -9.778 33.763 1.00 92.50 190 LYS A CA 1
ATOM 1474 C C . LYS A 1 190 ? -37.912 -9.535 35.147 1.00 92.50 190 LYS A C 1
ATOM 1476 O O . LYS A 1 190 ? -38.850 -10.226 35.537 1.00 92.50 190 LYS A O 1
ATOM 1481 N N . SER A 1 191 ? -37.392 -8.553 35.887 1.00 85.31 191 SER A N 1
ATOM 1482 C CA . SER A 1 191 ? -37.928 -8.197 37.207 1.00 85.31 191 SER A CA 1
ATOM 1483 C C . SER A 1 191 ? -39.355 -7.649 37.118 1.00 85.31 191 SER A C 1
ATOM 1485 O O . SER A 1 191 ? -40.170 -7.942 37.988 1.00 85.31 191 SER A O 1
ATOM 1487 N N . GLN A 1 192 ? -39.674 -6.879 36.074 1.00 79.75 192 GLN A N 1
ATOM 1488 C CA . GLN A 1 192 ? -41.020 -6.346 35.849 1.00 79.75 192 GLN A CA 1
ATOM 1489 C C . GLN A 1 192 ? -42.020 -7.438 35.451 1.00 79.75 192 GLN A C 1
ATOM 1491 O O . GLN A 1 192 ? -43.142 -7.431 35.947 1.00 79.75 192 GLN A O 1
ATOM 1496 N N . SER A 1 193 ? -41.626 -8.402 34.611 1.00 75.19 193 SER A N 1
ATOM 1497 C CA . SER A 1 193 ? -42.488 -9.547 34.285 1.00 75.19 193 SER A CA 1
ATOM 1498 C C . SER A 1 193 ? -42.720 -10.471 35.483 1.00 75.19 193 SER A C 1
ATOM 1500 O O . SER A 1 193 ? -43.825 -10.974 35.651 1.00 75.19 193 SER A O 1
ATOM 1502 N N . ALA A 1 194 ? -41.712 -10.660 36.343 1.00 67.31 194 ALA A N 1
ATOM 1503 C CA . ALA A 1 194 ? -41.840 -11.488 37.544 1.00 67.31 194 ALA A CA 1
ATOM 1504 C C . ALA A 1 194 ? -42.757 -10.853 38.605 1.00 67.31 194 ALA A C 1
ATOM 1506 O O . ALA A 1 194 ? -43.510 -11.563 39.258 1.00 67.31 194 ALA A O 1
ATOM 1507 N N . GLY A 1 195 ? -42.738 -9.521 38.747 1.00 59.72 195 GLY A N 1
ATOM 1508 C CA . GLY A 1 195 ? -43.661 -8.807 39.638 1.00 59.72 195 GLY A CA 1
ATOM 1509 C C . GLY A 1 195 ? -45.114 -8.799 39.150 1.00 59.72 195 GLY A C 1
ATOM 1510 O O . GLY A 1 195 ? -46.020 -8.735 39.971 1.00 59.72 195 GLY A O 1
ATOM 1511 N N . LYS A 1 196 ? -45.342 -8.901 37.833 1.00 57.06 196 LYS A N 1
ATOM 1512 C CA . LYS A 1 196 ? -46.688 -8.996 37.242 1.00 57.06 196 LYS A CA 1
ATOM 1513 C C . LYS A 1 196 ? -47.301 -10.391 37.391 1.00 57.06 196 LYS A C 1
ATOM 1515 O O . LYS A 1 196 ? -48.469 -10.496 37.722 1.00 57.06 196 LYS A O 1
ATOM 1520 N N . ALA A 1 197 ? -46.493 -11.444 37.244 1.00 52.06 197 ALA A N 1
ATOM 1521 C CA . ALA A 1 197 ? -46.946 -12.827 37.417 1.00 52.06 197 ALA A CA 1
ATOM 1522 C C . ALA A 1 197 ? -47.430 -13.155 38.847 1.00 52.06 197 ALA A C 1
ATOM 1524 O O . ALA A 1 197 ? -48.146 -14.127 39.029 1.00 52.06 197 ALA A O 1
ATOM 1525 N N . LEU A 1 198 ? -47.058 -12.350 39.850 1.00 51.56 198 LEU A N 1
ATOM 1526 C CA . LEU A 1 198 ? -47.529 -12.478 41.236 1.00 51.56 198 LEU A CA 1
ATOM 1527 C C . LEU A 1 198 ? -48.827 -11.697 41.524 1.00 51.56 198 LEU A C 1
ATOM 1529 O O . LEU A 1 198 ? -49.363 -11.834 42.615 1.00 51.56 198 LEU A O 1
ATOM 1533 N N . GLN A 1 199 ? -49.319 -10.866 40.594 1.00 48.69 199 GLN A N 1
ATOM 1534 C CA . GLN A 1 199 ? -50.587 -10.131 40.751 1.00 48.69 199 GLN A CA 1
ATOM 1535 C C . GLN A 1 199 ? -51.775 -10.808 40.053 1.00 48.69 199 GLN A C 1
ATOM 1537 O O . GLN A 1 199 ? -52.909 -10.469 40.365 1.00 48.69 199 GLN A O 1
ATOM 1542 N N . ASP A 1 200 ? -51.535 -11.784 39.172 1.00 45.16 200 ASP A N 1
ATOM 1543 C CA . ASP A 1 200 ? -52.595 -12.486 38.431 1.00 45.16 200 ASP A CA 1
ATOM 1544 C C . ASP A 1 200 ? -53.173 -13.713 39.188 1.00 45.16 200 ASP A C 1
ATOM 1546 O O . ASP A 1 200 ? -54.026 -14.412 38.646 1.00 45.16 200 ASP A O 1
ATOM 1550 N N . GLU A 1 201 ? -52.743 -13.996 40.430 1.00 44.94 201 GLU A N 1
ATOM 1551 C CA . GLU A 1 201 ? -53.270 -15.116 41.247 1.00 44.94 201 GLU A CA 1
ATOM 1552 C C . GLU A 1 201 ? -54.299 -14.706 42.325 1.00 44.94 201 GLU A C 1
ATOM 1554 O O . GLU A 1 201 ? -54.858 -15.587 42.971 1.00 44.94 201 GLU A O 1
ATOM 1559 N N . ASP A 1 202 ? -54.617 -13.414 42.493 1.00 45.56 202 ASP A N 1
ATOM 1560 C CA . ASP A 1 202 ? -55.538 -12.926 43.548 1.00 45.56 202 ASP A CA 1
ATOM 1561 C C . ASP A 1 202 ? -56.865 -12.336 43.012 1.00 45.56 202 ASP A C 1
ATOM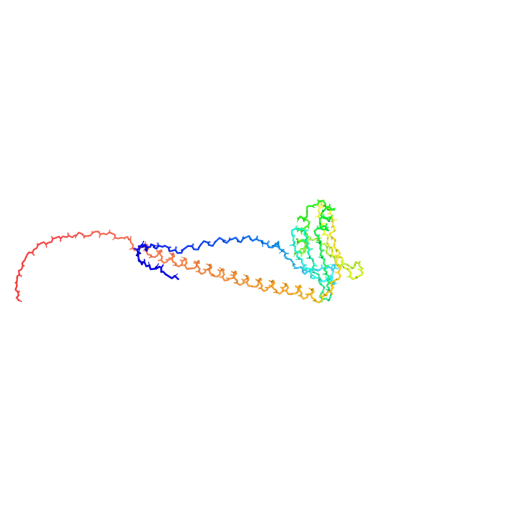 1563 O O . ASP A 1 202 ? -57.563 -11.603 43.711 1.00 45.56 202 ASP A O 1
ATOM 1567 N N . GLU A 1 203 ? -57.258 -12.666 41.776 1.00 45.66 203 GLU A N 1
ATOM 1568 C CA . GLU A 1 203 ? -58.533 -12.223 41.185 1.00 45.66 203 GLU A CA 1
ATOM 1569 C C . GLU A 1 203 ? -59.371 -13.414 40.683 1.00 45.66 203 GLU A C 1
ATOM 1571 O O . GLU A 1 203 ? -59.673 -13.566 39.503 1.00 45.66 203 GLU A O 1
ATOM 1576 N N . SER A 1 204 ? -59.743 -14.315 41.597 1.00 51.41 204 SER A N 1
ATOM 1577 C CA . SER A 1 204 ? -60.796 -15.308 41.349 1.00 51.41 204 SER A CA 1
ATOM 1578 C C . SER A 1 204 ? -61.549 -15.623 42.639 1.00 51.41 204 SER A C 1
ATOM 1580 O O . SER A 1 204 ? -61.198 -16.538 43.382 1.00 51.41 204 SER A O 1
ATOM 1582 N N . GLY A 1 205 ? -62.619 -14.868 42.879 1.00 41.53 205 GLY A N 1
ATOM 1583 C CA . GLY A 1 205 ? -63.539 -15.079 43.993 1.00 41.53 205 GLY A CA 1
ATOM 1584 C C . GLY A 1 205 ? -64.757 -14.160 43.937 1.00 41.53 205 GLY A C 1
ATOM 1585 O O . GLY A 1 205 ? -65.089 -13.530 44.934 1.00 41.53 205 GLY A O 1
ATOM 1586 N N . GLU A 1 206 ? -65.404 -14.049 42.774 1.00 42.34 206 GLU A N 1
ATOM 1587 C CA . GLU A 1 206 ? -66.749 -13.474 42.673 1.00 42.34 206 GLU A CA 1
ATOM 1588 C C . GLU A 1 206 ? -67.724 -14.412 43.397 1.00 42.34 206 GLU A C 1
ATOM 1590 O O . GLU A 1 206 ? -68.016 -15.505 42.916 1.00 42.34 206 GLU A O 1
ATOM 1595 N N . ASN A 1 207 ? -68.212 -14.002 44.568 1.00 41.09 207 ASN A N 1
ATOM 1596 C CA . ASN A 1 207 ? -69.435 -14.558 45.127 1.00 41.09 207 ASN A CA 1
ATOM 1597 C C . ASN A 1 207 ? -70.309 -13.405 45.627 1.00 41.09 207 ASN A C 1
ATOM 1599 O O . ASN A 1 207 ? -70.011 -12.729 46.609 1.00 41.09 207 ASN A O 1
ATOM 1603 N N . THR A 1 208 ? -71.364 -13.162 44.861 1.00 44.88 208 THR A N 1
ATOM 1604 C CA . THR A 1 208 ? -72.492 -12.283 45.149 1.00 44.88 208 THR A CA 1
ATOM 1605 C C . THR A 1 208 ? -73.166 -12.671 46.463 1.00 44.88 208 THR A C 1
ATOM 1607 O O . THR A 1 208 ? -73.637 -13.801 46.575 1.00 44.88 208 THR A O 1
ATOM 1610 N N . GLU A 1 209 ? -73.314 -11.732 47.401 1.00 40.12 209 GLU A N 1
ATOM 1611 C CA . GLU A 1 209 ? -74.316 -11.849 48.464 1.00 40.12 209 GLU A CA 1
ATOM 1612 C C . GLU A 1 209 ? -75.231 -10.616 48.508 1.00 40.12 209 GLU A C 1
ATOM 1614 O O . GLU A 1 209 ? -74.822 -9.460 48.606 1.00 40.12 209 GLU A O 1
ATOM 1619 N N . THR A 1 210 ? -76.497 -10.964 48.324 1.00 42.88 210 THR A N 1
ATOM 1620 C CA . THR A 1 210 ? -77.765 -10.252 48.219 1.00 42.88 210 THR A CA 1
ATOM 1621 C C . THR A 1 210 ? -77.977 -9.156 49.270 1.00 42.88 210 THR A C 1
ATOM 1623 O O . THR A 1 210 ? -77.809 -9.382 50.465 1.00 42.88 210 THR A O 1
ATOM 1626 N N . PHE A 1 211 ? -78.427 -7.980 48.826 1.00 33.72 211 PHE A N 1
ATOM 1627 C CA . PHE A 1 211 ? -78.906 -6.893 49.683 1.00 33.72 211 PHE A CA 1
ATOM 1628 C C . PHE A 1 211 ? -80.413 -7.070 49.933 1.00 33.72 211 PHE A C 1
ATOM 1630 O O . PHE A 1 211 ? -81.205 -6.941 48.999 1.00 33.72 211 PHE A O 1
ATOM 1637 N N . GLU A 1 212 ? -80.809 -7.383 51.169 1.00 46.22 212 GLU A N 1
ATOM 1638 C CA . GLU A 1 212 ? -82.207 -7.314 51.617 1.00 46.22 212 GLU A CA 1
ATOM 1639 C C . GLU A 1 212 ? -82.511 -5.908 52.159 1.00 46.22 212 GLU A C 1
ATOM 1641 O O . GLU A 1 212 ? -81.942 -5.461 53.156 1.00 46.22 212 GLU A O 1
ATOM 1646 N N . GLU A 1 213 ? -83.427 -5.210 51.485 1.00 47.12 213 GLU A N 1
ATOM 1647 C CA . GLU A 1 213 ? -84.076 -3.995 51.976 1.00 47.12 213 GLU A CA 1
ATOM 1648 C C . GLU A 1 213 ? -84.962 -4.315 53.187 1.00 47.12 213 GLU A C 1
ATOM 1650 O O . GLU A 1 213 ? -85.914 -5.089 53.085 1.00 47.12 213 GLU A O 1
ATOM 1655 N N . THR A 1 214 ? -84.732 -3.634 54.312 1.00 35.47 214 THR A N 1
ATOM 1656 C CA . THR A 1 214 ? -85.742 -3.509 55.370 1.00 35.47 214 THR A CA 1
ATOM 1657 C C . THR A 1 214 ? -86.072 -2.036 55.577 1.00 35.47 214 THR A C 1
ATOM 1659 O O . THR A 1 214 ? -85.303 -1.289 56.183 1.00 35.47 214 THR A O 1
ATOM 1662 N N . SER A 1 215 ? -87.226 -1.612 55.062 1.00 51.50 215 SER A N 1
ATOM 1663 C CA . SER A 1 215 ? -87.884 -0.368 55.459 1.00 51.50 215 SER A CA 1
ATOM 1664 C C . SER A 1 215 ? -88.500 -0.531 56.852 1.00 51.50 215 SER A C 1
ATOM 1666 O O . SER A 1 215 ? -89.205 -1.513 57.089 1.00 51.50 215 SER A O 1
ATOM 1668 N N . GLY A 1 216 ? -88.309 0.440 57.742 1.00 38.16 216 GLY A N 1
ATOM 1669 C CA . GLY A 1 216 ? -88.978 0.473 59.043 1.00 38.16 216 GLY A CA 1
ATOM 1670 C C . GLY A 1 216 ? -88.768 1.807 59.751 1.00 38.16 216 GLY A C 1
ATOM 1671 O O . GLY A 1 216 ? -87.662 2.111 60.175 1.00 38.16 216 GLY A O 1
ATOM 1672 N N . ASP A 1 217 ? -89.848 2.573 59.801 1.00 47.06 217 ASP A N 1
ATOM 1673 C CA . ASP A 1 217 ? -90.033 3.967 60.216 1.00 47.06 217 ASP A CA 1
ATOM 1674 C C . ASP A 1 217 ? -89.878 4.260 61.728 1.00 47.06 217 ASP A C 1
ATOM 1676 O O . ASP A 1 217 ? -90.066 3.368 62.552 1.00 47.06 217 ASP A O 1
ATOM 1680 N N . GLU A 1 218 ? -89.683 5.559 62.023 1.00 45.31 218 GLU A N 1
ATOM 1681 C CA . GLU A 1 218 ? -89.941 6.311 63.281 1.00 45.31 218 GLU A CA 1
ATOM 1682 C C . GLU A 1 218 ? -89.221 5.860 64.587 1.00 45.31 218 GLU A C 1
ATOM 1684 O O . GLU A 1 218 ? -88.801 4.729 64.749 1.00 45.31 218 GLU A O 1
ATOM 1689 N N . GLU A 1 219 ? -88.945 6.672 65.615 1.00 44.56 219 GLU A N 1
ATOM 1690 C CA . GLU A 1 219 ? -89.526 7.919 66.108 1.00 44.56 219 GLU A CA 1
ATOM 1691 C C . GLU A 1 219 ? -88.516 8.651 67.036 1.00 44.56 219 GLU A C 1
ATOM 1693 O O . GLU A 1 219 ? -87.483 8.132 67.451 1.00 44.56 219 GLU A O 1
ATOM 1698 N N . ARG A 1 220 ? -88.874 9.894 67.356 1.00 46.03 220 ARG A N 1
ATOM 1699 C CA . ARG A 1 220 ? -88.210 10.983 68.090 1.00 46.03 220 ARG A CA 1
ATOM 1700 C C . ARG A 1 220 ? -87.785 10.743 69.559 1.00 46.03 220 ARG A C 1
ATOM 1702 O O . ARG A 1 220 ? -88.340 9.911 70.265 1.00 46.03 220 ARG A O 1
ATOM 1709 N N . LYS A 1 221 ? -87.047 11.774 70.026 1.00 43.75 221 LYS A N 1
ATOM 1710 C CA . LYS A 1 221 ? -86.817 12.326 71.392 1.00 43.75 221 LYS A CA 1
ATOM 1711 C C . LYS A 1 221 ? -85.496 11.863 72.023 1.00 43.75 221 LYS A C 1
ATOM 1713 O O . LYS A 1 221 ? -85.190 10.686 71.981 1.00 43.75 221 LYS A O 1
ATOM 1718 N N . GLN A 1 222 ? -84.680 12.721 72.636 1.00 40.53 222 GLN A N 1
ATOM 1719 C CA . GLN A 1 222 ? -84.849 14.095 73.129 1.00 40.53 222 GLN A CA 1
ATOM 1720 C C . GLN A 1 222 ? -83.470 14.755 73.243 1.00 40.53 222 GLN A C 1
ATOM 1722 O O . GLN A 1 222 ? -82.496 14.001 73.460 1.00 40.53 222 GLN A O 1
#